Protein 1CSN (pdb70)

Foldseek 3Di:
DDDPNFKAFDDWDDDDDFWTKTWIAGRVPRAIKIKIKGFPDDPTFDVVVLVVLLVLLPPPPQRWHWDDWQDDDRIIMTITHDFAAFQCVLCVVQVLAFALLQLLLVLLLVLSQQVSQVLSQKHQLADDRRQWTFGDPPDPRRQHIHGHDSRDMDGQADNPVRHGDDKDFPADQDYDLQQFDLCSLRRIDDDSLRSLLSSLSNSLCRHPSHFPLPDDDDDDDNVSSVVSSVVVVVDDLCNSCPPHDPLSSVSNVQSNPADRSDDDPSVVNNVSSQVSQVVVVHHSDRPTSSVPD

Secondary structure (DSSP, 8-state):
-EETTTEEEEEEEEE-SS-EEEEEEETTTTEEEEEEEEE--TTS--HHHHHHHHHHTT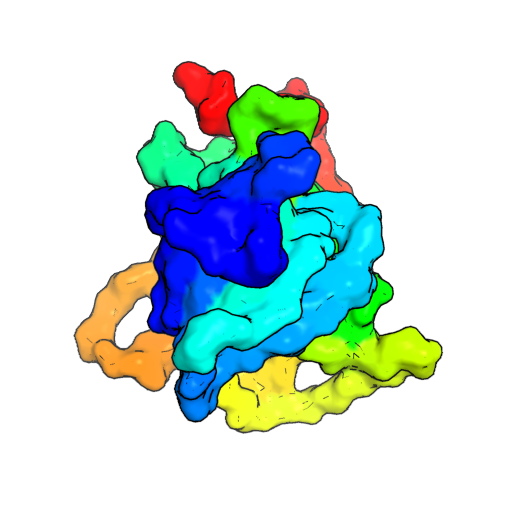T-TT-PPEEEEEEETTEEEEEEE----BHHHHHHHTTT---HHHHHHHHHHHHHHHHHHHTTTEE-----GGGEEE--SSSTTTT-EEE---TT-EESB-TTT-PBPPP---PPP-S-TTT--HHHHTTPPP-HHHHHHHHHHHHHHHHHSS-TTSS--S--HHHHHHHHHHHHHHS-HHHHTTTS-HHHHHHHHHHHH--TTPPP-HHHHHHHHHHHHHHTT--S-S--GGG--

Sequence (293 aa):
NVVGVHYKVGRRIGEGSFGVIFEGTNLLNNQQVAIKFEPRRSDAPQLRDEYRTYKLLAGCTGIPNVYYFGQEGLHNVLVIDLLGPSLEDLLDLCGRKFSVKTVAMAAKQMLARVQSIHEKSLVYRDIKPDNFLIGRPNSKNANMIYVVDFGMVKFYRDPVTKQHIPYREKKNLSGTARYMSINTHLGREQSRRDDLEALGHVFMYFLRGSLPWQGLKAATNKQKYERIGEKKQSTPLRELCAGFPEEFYKYMHYARNLAFDATPDYDYLQGLFSKVLERLNTTEDENFDWNLL

Nearest PDB structures (foldseek):
  1csn-assembly1_A  TM=1.003E+00  e=3.042E-58  Schizosaccharomyces pombe
  5x18-assembly2_B  TM=9.528E-01  e=9.371E-43  Saccharomyces cerevisiae S288C
  6u6a-assembly1_A  TM=9.798E-01  e=7.762E-42  Candida albicans SC5314
  6gro-assembly1_A  TM=9.726E-01  e=5.395E-38  Homo sapiens
  2c47-assembly1_A  TM=9.573E-01  e=4.227E-37  Homo sapiens

Solvent-accessible surface area: 14503 Å² total; per-residue (Å²): 127,74,7,4,141,42,9,99,16,34,185,142,88,30,135,49,114,62,4,29,39,39,45,3,34,14,93,139,87,124,59,75,0,5,0,29,24,7,33,110,134,129,85,16,64,135,3,116,63,7,52,130,10,1,108,66,0,66,77,26,81,5,12,4,78,30,78,65,32,11,94,56,59,138,72,20,0,0,0,16,23,20,25,14,55,9,0,32,70,7,1,91,143,29,57,86,124,5,54,34,41,0,0,0,1,1,0,26,33,0,1,33,13,1,45,25,1,2,101,79,4,4,0,2,59,8,8,49,0,66,7,0,30,14,4,81,107,153,54,213,60,22,33,48,0,24,1,21,41,2,36,63,28,58,83,1,34,66,76,135,90,136,132,39,36,77,103,135,87,195,76,142,63,53,12,48,8,79,5,13,1,27,17,7,22,77,9,72,4,21,0,15,27,2,3,0,4,8,0,2,0,0,2,2,5,0,11,84,23,49,6,41,0,50,80,63,151,116,41,86,111,183,89,113,48,106,80,8,4,96,81,1,106,80,10,54,10,142,99,0,6,66,85,66,29,112,4,2,58,67,2,1,81,48,1,46,103,22,60,23,83,27,95,5,74,19,116,80,0,36,23,0,0,40,82,1,8,123,136,78,141,37,90,87,43,95,72,1,31,40,82,89,241

Structure (mmCIF, N/CA/C/O backbone):
data_1CSN
#
_entry.id   1CSN
#
_cell.length_a   78.960
_cell.length_b   78.960
_cell.length_c   120.380
_cell.angle_alpha   90.00
_cell.angle_beta   90.00
_cell.angle_gamma   120.00
#
_symmetry.space_group_name_H-M   'P 32 2 1'
#
loop_
_entity.id
_entity.type
_entity.pdbx_description
1 polymer 'CASEIN KINASE-1'
2 non-polymer 'MAGNESIUM ION'
3 non-polymer 'SULFATE ION'
4 non-polymer "ADENOSINE-5'-TRIPHOSPHATE"
5 water water
#
loop_
_atom_site.group_PDB
_atom_site.id
_atom_site.type_symbol
_atom_site.label_atom_id
_atom_site.label_alt_id
_atom_site.label_comp_id
_atom_site.label_asym_id
_atom_site.label_entity_id
_atom_site.label_seq_id
_atom_site.pdbx_PDB_ins_code
_atom_site.Cartn_x
_atom_site.Cartn_y
_atom_site.Cartn_z
_atom_site.occupancy
_atom_site.B_iso_or_equiv
_atom_site.auth_seq_id
_atom_site.auth_comp_id
_atom_site.auth_asym_id
_atom_site.auth_atom_id
_atom_site.pdbx_PDB_model_num
ATOM 1 N N . ASN A 1 6 ? -43.751 50.999 53.822 1.00 60.98 6 ASN A N 1
ATOM 2 C CA . ASN A 1 6 ? -43.346 50.690 55.223 1.00 56.50 6 ASN A CA 1
ATOM 3 C C . ASN A 1 6 ? -42.686 51.964 55.748 1.00 52.17 6 ASN A C 1
ATOM 4 O O . ASN A 1 6 ? -41.899 52.566 55.028 1.00 51.45 6 ASN A O 1
ATOM 9 N N . VAL A 1 7 ? -43.021 52.404 56.960 1.00 44.64 7 VAL A N 1
ATOM 10 C CA . VAL A 1 7 ? -42.429 53.636 57.491 1.00 39.89 7 VAL A CA 1
ATOM 11 C C . VAL A 1 7 ? -41.622 53.471 58.773 1.00 40.69 7 VAL A C 1
ATOM 12 O O . VAL A 1 7 ? -42.118 52.961 59.778 1.00 45.85 7 VAL A O 1
ATOM 16 N N . VAL A 1 8 ? -40.383 53.955 58.742 1.00 39.86 8 VAL A N 1
ATOM 17 C CA . VAL A 1 8 ? -39.489 53.877 59.892 1.00 34.50 8 VAL A CA 1
ATOM 18 C C . VAL A 1 8 ? -38.946 55.267 60.238 1.00 33.62 8 VAL A C 1
ATOM 19 O O . VAL A 1 8 ? -39.046 56.207 59.437 1.00 30.35 8 VAL A O 1
ATOM 23 N N . GLY A 1 9 ? -38.403 55.398 61.446 1.00 34.80 9 GLY A N 1
ATOM 24 C CA . GLY A 1 9 ? -37.847 56.668 61.890 1.00 39.46 9 GLY A CA 1
ATOM 25 C C . GLY A 1 9 ? -38.845 57.806 61.793 1.00 42.28 9 GLY A C 1
ATOM 26 O O . GLY A 1 9 ? -38.481 58.952 61.493 1.00 43.42 9 GLY A O 1
ATOM 27 N N . VAL A 1 10 ? -40.109 57.472 62.046 1.00 42.36 10 VAL A N 1
ATOM 28 C CA . VAL A 1 10 ? -41.231 58.406 61.997 1.00 39.47 10 VAL A CA 1
ATOM 29 C C . VAL A 1 10 ? -41.561 58.918 60.596 1.00 38.79 10 VAL A C 1
ATOM 30 O O . VAL A 1 10 ? -42.702 58.817 60.166 1.00 42.33 10 VAL A O 1
ATOM 34 N N . HIS A 1 11 ? -40.571 59.384 59.842 1.00 35.51 11 HIS A N 1
ATOM 35 C CA . HIS A 1 11 ? -40.886 59.914 58.528 1.00 33.92 11 HIS A CA 1
ATOM 36 C C . HIS A 1 11 ? -40.090 59.428 57.329 1.00 35.65 11 HIS A C 1
ATOM 37 O O . HIS A 1 11 ? -39.904 60.198 56.374 1.00 33.39 11 HIS A O 1
ATOM 44 N N . TYR A 1 12 ? -39.622 58.176 57.368 1.00 36.73 12 TYR A N 1
ATOM 45 C CA . TYR A 1 12 ? -38.867 57.598 56.243 1.00 34.11 12 TYR A CA 1
ATOM 46 C C . TYR A 1 12 ? -39.596 56.384 55.679 1.00 33.85 12 TYR A C 1
ATOM 47 O O . TYR A 1 12 ? -39.877 55.422 56.401 1.00 32.05 12 TYR A O 1
ATOM 56 N N . LYS A 1 13 ? -39.935 56.445 54.397 1.00 33.40 13 LYS A N 1
ATOM 57 C CA . LYS A 1 13 ? -40.634 55.346 53.769 1.00 33.95 13 LYS A CA 1
ATOM 58 C C . LYS A 1 13 ? -39.665 54.392 53.094 1.00 33.89 13 LYS A C 1
ATOM 59 O O . LYS A 1 13 ? -38.944 54.781 52.173 1.00 32.04 13 LYS A O 1
ATOM 65 N N . VAL A 1 14 ? -39.668 53.149 53.578 1.00 34.17 14 VAL A N 1
ATOM 66 C CA . VAL A 1 14 ? -38.832 52.053 53.087 1.00 31.36 14 VAL A CA 1
ATOM 67 C C . VAL A 1 14 ? -39.274 51.548 51.700 1.00 32.55 14 VAL A C 1
ATOM 68 O O . VAL A 1 14 ? -40.452 51.228 51.501 1.00 35.11 14 VAL A O 1
ATOM 72 N N . GLY A 1 15 ? -38.335 51.496 50.756 1.00 28.95 15 GLY A N 1
ATOM 73 C CA . GLY A 1 15 ? -38.628 51.010 49.419 1.00 24.99 15 GLY A CA 1
ATOM 74 C C . GLY A 1 15 ? -38.099 49.586 49.231 1.00 27.77 15 GLY A C 1
ATOM 75 O O . GLY A 1 15 ? -38.294 48.722 50.089 1.00 28.29 15 GLY A O 1
ATOM 76 N N . ARG A 1 16 ? -37.393 49.346 48.127 1.00 28.03 16 ARG A N 1
ATOM 77 C CA . ARG A 1 16 ? -36.835 48.027 47.838 1.00 26.33 16 ARG A CA 1
ATOM 78 C C . ARG A 1 16 ? -35.375 47.904 48.260 1.00 27.20 16 ARG A C 1
ATOM 79 O O . ARG A 1 16 ? -34.694 48.904 48.490 1.00 28.32 16 ARG A O 1
ATOM 87 N N . ARG A 1 17 ? -34.904 46.666 48.353 1.00 28.44 17 ARG A N 1
ATOM 88 C CA . ARG A 1 17 ? -33.518 46.372 48.704 1.00 29.27 17 ARG A CA 1
ATOM 89 C C . ARG A 1 17 ? -32.590 46.803 47.576 1.00 30.18 17 ARG A C 1
ATOM 90 O O . ARG A 1 17 ? -32.889 46.570 46.397 1.00 30.52 17 ARG A O 1
ATOM 98 N N . ILE A 1 18 ? -31.436 47.352 47.943 1.00 30.24 18 ILE A N 1
ATOM 99 C CA . ILE A 1 18 ? -30.434 47.787 46.972 1.00 28.79 18 ILE A CA 1
ATOM 100 C C . ILE A 1 18 ? -29.075 47.180 47.311 1.00 29.37 18 ILE A C 1
ATOM 101 O O . ILE A 1 18 ? -28.170 47.164 46.483 1.00 31.39 18 ILE A O 1
ATOM 106 N N . GLY A 1 19 ? -28.943 46.661 48.523 1.00 29.07 19 GLY A N 1
ATOM 107 C CA . GLY A 1 19 ? -27.688 46.067 48.923 1.00 30.90 19 GLY A CA 1
ATOM 108 C C . GLY A 1 19 ? -27.861 45.126 50.095 1.00 38.85 19 GLY A C 1
ATOM 109 O O . GLY A 1 19 ? -28.860 45.178 50.828 1.00 36.05 19 GLY A O 1
ATOM 110 N N . GLU A 1 20 ? -26.861 44.282 50.292 1.00 43.84 20 GLU A N 1
ATOM 111 C CA . GLU A 1 20 ? -26.867 43.307 51.362 1.00 51.95 20 GLU A CA 1
ATOM 112 C C . GLU A 1 20 ? -25.420 43.162 51.832 1.00 54.82 20 GLU A C 1
ATOM 113 O O . GLU A 1 20 ? -24.479 43.338 51.048 1.00 54.84 20 GLU A O 1
ATOM 119 N N . GLY A 1 21 ? -25.242 42.918 53.124 1.00 56.10 21 GLY A N 1
ATOM 120 C CA . GLY A 1 21 ? -23.907 42.758 53.665 1.00 54.63 21 GLY A CA 1
ATOM 121 C C . GLY A 1 21 ? -23.855 41.489 54.481 1.00 54.70 21 GLY A C 1
ATOM 122 O O . GLY A 1 21 ? -24.651 40.575 54.258 1.00 52.07 21 GLY A O 1
ATOM 123 N N . SER A 1 22 ? -22.943 41.438 55.445 1.00 58.70 22 SER A N 1
ATOM 124 C CA . SER A 1 22 ? -22.805 40.267 56.301 1.00 63.06 22 SER A CA 1
ATOM 125 C C . SER A 1 22 ? -24.030 40.080 57.194 1.00 63.59 22 SER A C 1
ATOM 126 O O . SER A 1 22 ? -24.561 38.974 57.297 1.00 63.47 22 SER A O 1
ATOM 129 N N . PHE A 1 23 ? -24.476 41.163 57.829 1.00 64.84 23 PHE A N 1
ATOM 130 C CA . PHE A 1 23 ? -25.646 41.110 58.712 1.00 67.16 23 PHE A CA 1
ATOM 131 C C . PHE A 1 23 ? -26.756 42.095 58.332 1.00 64.20 23 PHE A C 1
ATOM 132 O O . PHE A 1 23 ? -27.917 41.903 58.707 1.00 66.02 23 PHE A O 1
ATOM 140 N N . GLY A 1 24 ? -26.399 43.148 57.600 1.00 56.32 24 GLY A N 1
ATOM 141 C CA . GLY A 1 24 ? -27.382 44.150 57.240 1.00 48.45 24 GLY A CA 1
ATOM 142 C C . GLY A 1 24 ? -27.902 44.163 55.823 1.00 43.32 24 GLY A C 1
ATOM 143 O O . GLY A 1 24 ? -27.259 43.668 54.894 1.00 41.18 24 GLY A O 1
ATOM 144 N N . VAL A 1 25 ? -29.082 44.759 55.671 1.00 39.21 25 VAL A N 1
ATOM 145 C CA . VAL A 1 25 ? -29.746 44.907 54.381 1.00 36.25 25 VAL A CA 1
ATOM 146 C C . VAL A 1 25 ? -29.946 46.411 54.200 1.00 33.81 25 VAL A C 1
ATOM 147 O O . VAL A 1 25 ? -30.302 47.124 55.146 1.00 30.54 25 VAL A O 1
ATOM 151 N N . ILE A 1 26 ? -29.666 46.899 53.000 1.00 31.61 26 ILE A N 1
ATOM 152 C CA . ILE A 1 26 ? -29.807 48.312 52.710 1.00 31.67 26 ILE A CA 1
ATOM 153 C C . ILE A 1 26 ? -30.950 48.492 51.715 1.00 32.70 26 ILE A C 1
ATOM 154 O O . ILE A 1 26 ? -31.027 47.783 50.703 1.00 29.67 26 ILE A O 1
ATOM 159 N N . PHE A 1 27 ? -31.860 49.406 52.047 1.00 29.53 27 PHE A N 1
ATOM 160 C CA . PHE A 1 27 ? -33.014 49.721 51.214 1.00 28.51 27 PHE A CA 1
ATOM 161 C C . PHE A 1 27 ? -32.949 51.159 50.729 1.00 26.98 27 PHE A C 1
ATOM 162 O O . PHE A 1 27 ? -32.341 52.009 51.373 1.00 25.66 27 PHE A O 1
ATOM 170 N N . GLU A 1 28 ? -33.543 51.428 49.575 1.00 24.78 28 GLU A N 1
ATOM 171 C CA . GLU A 1 28 ? -33.619 52.793 49.102 1.00 27.11 28 GLU A CA 1
ATOM 172 C C . GLU A 1 28 ? -34.959 53.268 49.687 1.00 28.38 28 GLU A C 1
ATOM 173 O O . GLU A 1 28 ? -35.874 52.464 49.897 1.00 25.57 28 GLU A O 1
ATOM 179 N N . GLY A 1 29 ? -35.063 54.548 50.008 1.00 31.71 29 GLY A N 1
ATOM 180 C CA . GLY A 1 29 ? -36.302 55.063 50.563 1.00 31.08 29 GLY A CA 1
ATOM 181 C C . GLY A 1 29 ? -36.398 56.555 50.344 1.00 32.26 29 GLY A C 1
ATOM 182 O O . GLY A 1 29 ? -35.627 57.119 49.564 1.00 29.93 29 GLY A O 1
ATOM 183 N N . THR A 1 30 ? -37.364 57.195 50.989 1.00 35.04 30 THR A N 1
ATOM 184 C CA . THR A 1 30 ? -37.521 58.636 50.858 1.00 38.07 30 THR A CA 1
ATOM 185 C C . THR A 1 30 ? -37.926 59.246 52.182 1.00 38.35 30 THR A C 1
ATOM 186 O O . THR A 1 30 ? -38.582 58.599 53.007 1.00 34.61 30 THR A O 1
ATOM 190 N N . ASN A 1 31 ? -37.473 60.475 52.399 1.00 40.07 31 ASN A N 1
ATOM 191 C CA . ASN A 1 31 ? -37.807 61.226 53.591 1.00 39.13 31 ASN A CA 1
ATOM 192 C C . ASN A 1 31 ? -39.141 61.862 53.235 1.00 37.48 31 ASN A C 1
ATOM 193 O O . ASN A 1 31 ? -39.210 62.675 52.312 1.00 32.04 31 ASN A O 1
ATOM 198 N N . LEU A 1 32 ? -40.193 61.470 53.945 1.00 37.23 32 LEU A N 1
ATOM 199 C CA . LEU A 1 32 ? -41.540 61.967 53.674 1.00 40.78 32 LEU A CA 1
ATOM 200 C C . LEU A 1 32 ? -41.768 63.470 53.851 1.00 44.42 32 LEU A C 1
ATOM 201 O O . LEU A 1 32 ? -42.676 64.034 53.238 1.00 48.35 32 LEU A O 1
ATOM 206 N N . LEU A 1 33 ? -40.933 64.127 54.648 1.00 43.79 33 LEU A N 1
ATOM 207 C CA . LEU A 1 33 ? -41.077 65.562 54.857 1.00 40.94 33 LEU A CA 1
ATOM 208 C C . LEU A 1 33 ? -40.615 66.384 53.651 1.00 43.74 33 LEU A C 1
ATOM 209 O O . LEU A 1 33 ? -41.230 67.399 53.319 1.00 46.85 33 LEU A O 1
ATOM 214 N N . ASN A 1 34 ? -39.560 65.930 52.977 1.00 42.38 34 ASN A N 1
ATOM 215 C CA . ASN A 1 34 ? -39.013 66.664 51.836 1.00 38.34 34 ASN A CA 1
ATOM 216 C C . ASN A 1 34 ? -38.903 65.896 50.525 1.00 39.29 34 ASN A C 1
ATOM 217 O O . ASN A 1 34 ? -38.376 66.418 49.545 1.00 40.10 34 ASN A O 1
ATOM 222 N N . ASN A 1 35 ? -39.363 64.652 50.510 1.00 42.10 35 ASN A N 1
ATOM 223 C CA . ASN A 1 35 ? -39.308 63.838 49.303 1.00 44.27 35 ASN A CA 1
ATOM 224 C C . ASN A 1 35 ? -37.860 63.576 48.856 1.00 42.78 35 ASN A C 1
ATOM 225 O O . ASN A 1 35 ? -37.595 63.334 47.681 1.00 43.43 35 ASN A O 1
ATOM 230 N N . GLN A 1 36 ? -36.921 63.624 49.793 1.00 40.79 36 GLN A N 1
ATOM 231 C CA . GLN A 1 36 ? -35.518 63.376 49.467 1.00 42.22 36 GLN A CA 1
ATOM 232 C C . GLN A 1 36 ? -35.250 61.863 49.479 1.00 41.56 36 GLN A C 1
ATOM 233 O O . GLN A 1 36 ? -35.809 61.134 50.302 1.00 39.03 36 GLN A O 1
ATOM 239 N N . GLN A 1 37 ? -34.420 61.388 48.557 1.00 38.77 37 GLN A N 1
ATOM 240 C CA . GLN A 1 37 ? -34.093 59.968 48.492 1.00 35.24 37 GLN A CA 1
ATOM 241 C C . GLN A 1 37 ? -32.989 59.637 49.473 1.00 29.86 37 GLN A C 1
ATOM 242 O O . GLN A 1 37 ? -32.012 60.371 49.591 1.00 33.01 37 GLN A O 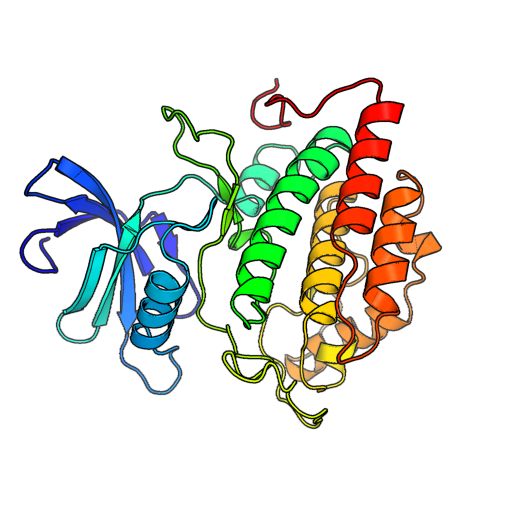1
ATOM 248 N N . VAL A 1 38 ? -33.140 58.524 50.174 1.00 29.83 38 VAL A N 1
ATOM 249 C CA . VAL A 1 38 ? -32.147 58.093 51.150 1.00 27.81 38 VAL A CA 1
ATOM 250 C C . VAL A 1 38 ? -31.921 56.582 51.078 1.00 24.22 38 VAL A C 1
ATOM 251 O O . VAL A 1 38 ? -32.554 55.884 50.292 1.00 25.74 38 VAL A O 1
ATOM 255 N N . ALA A 1 39 ? -30.966 56.103 51.863 1.00 25.80 39 ALA A N 1
ATOM 256 C CA . ALA A 1 39 ? -30.660 54.691 51.946 1.00 23.60 39 ALA A CA 1
ATOM 257 C C . ALA A 1 39 ? -30.817 54.377 53.425 1.00 24.20 39 ALA A C 1
ATOM 258 O O . ALA A 1 39 ? -30.386 55.151 54.281 1.00 21.55 39 ALA A O 1
ATOM 260 N N . ILE A 1 40 ? -31.488 53.270 53.714 1.00 25.83 40 ILE A N 1
ATOM 261 C CA . ILE A 1 40 ? -31.729 52.851 55.082 1.00 28.19 40 ILE A CA 1
ATOM 262 C C . ILE A 1 40 ? -31.045 51.505 55.309 1.00 28.10 40 ILE A C 1
ATOM 263 O O . ILE A 1 40 ? -31.308 50.520 54.605 1.00 28.44 40 ILE A O 1
ATOM 268 N N . LYS A 1 41 ? -30.139 51.491 56.276 1.00 29.64 41 LYS A N 1
ATOM 269 C CA . LYS A 1 41 ? -29.387 50.305 56.626 1.00 29.67 41 LYS A CA 1
ATOM 270 C C . LYS A 1 41 ? -30.002 49.664 57.863 1.00 27.47 41 LYS A C 1
ATOM 271 O O . LYS A 1 41 ? -30.084 50.289 58.923 1.00 26.40 41 LYS A O 1
ATOM 277 N N . PHE A 1 42 ? -30.480 48.436 57.694 1.00 30.06 42 PHE A N 1
ATOM 278 C CA . PHE A 1 42 ? -31.081 47.670 58.771 1.00 31.16 42 PHE A CA 1
ATOM 279 C C . PHE A 1 42 ? -30.040 46.703 59.298 1.00 36.15 42 PHE A C 1
ATOM 280 O O . PHE A 1 42 ? -29.424 45.956 58.532 1.00 34.05 42 PHE A O 1
ATOM 288 N N . GLU A 1 43 ? -29.860 46.713 60.612 1.00 37.85 43 GLU A N 1
ATOM 289 C CA . GLU A 1 43 ? -28.900 45.847 61.267 1.00 39.36 43 GLU A CA 1
ATOM 290 C C . GLU A 1 43 ? -29.560 45.117 62.416 1.00 38.88 43 GLU A C 1
ATOM 291 O O . GLU A 1 43 ? -30.118 45.744 63.314 1.00 38.38 43 GLU A O 1
ATOM 297 N N . PRO A 1 44 ? -29.551 43.779 62.379 1.00 39.40 44 PRO A N 1
ATOM 298 C CA . PRO A 1 44 ? -30.145 42.946 63.430 1.00 41.32 44 PRO A CA 1
ATOM 299 C C . PRO A 1 44 ? -29.374 43.122 64.733 1.00 43.30 44 PRO A C 1
ATOM 300 O O . PRO A 1 44 ? -28.146 43.100 64.730 1.00 45.19 44 PRO A O 1
ATOM 304 N N . ARG A 1 45 ? -30.076 43.313 65.840 1.00 47.87 45 ARG A N 1
ATOM 305 C CA . ARG A 1 45 ? -29.397 43.483 67.121 1.00 54.59 45 ARG A CA 1
ATOM 306 C C . ARG A 1 45 ? -28.991 42.116 67.675 1.00 57.77 45 ARG A C 1
ATOM 307 O O . ARG A 1 45 ? -29.739 41.499 68.429 1.00 62.19 45 ARG A O 1
ATOM 315 N N . ARG A 1 46 ? -27.814 41.634 67.289 1.00 59.37 46 ARG A N 1
ATOM 316 C CA . ARG A 1 46 ? -27.342 40.336 67.755 1.00 59.27 46 ARG A CA 1
ATOM 317 C C . ARG A 1 46 ? -25.890 40.405 68.190 1.00 62.40 46 ARG A C 1
ATOM 318 O O . ARG A 1 46 ? -25.136 41.249 67.716 1.00 62.80 46 ARG A O 1
ATOM 326 N N . SER A 1 47 ? -25.503 39.481 69.065 1.00 66.66 47 SER A N 1
ATOM 327 C CA . SER A 1 47 ? -24.149 39.403 69.615 1.00 69.28 47 SER A CA 1
ATOM 328 C C . SER A 1 47 ? -23.013 39.537 68.603 1.00 69.79 47 SER A C 1
ATOM 329 O O . SER A 1 47 ? -22.083 40.318 68.802 1.00 70.54 47 SER A O 1
ATOM 332 N N . ASP A 1 48 ? -23.096 38.781 67.517 1.00 69.24 48 ASP A N 1
ATOM 333 C CA . ASP A 1 48 ? -22.055 38.811 66.497 1.00 72.47 48 ASP A CA 1
ATOM 334 C C . ASP A 1 48 ? -22.221 39.874 65.405 1.00 72.60 48 ASP A C 1
ATOM 335 O O . ASP A 1 48 ? -21.571 39.799 64.361 1.00 73.29 48 ASP A O 1
ATOM 340 N N . ALA A 1 49 ? -23.074 40.862 65.639 1.00 71.27 49 ALA A N 1
ATOM 341 C CA . ALA A 1 49 ? -23.279 41.910 64.647 1.00 72.01 49 ALA A CA 1
ATOM 342 C C . ALA A 1 49 ? -22.576 43.208 65.049 1.00 72.75 49 ALA A C 1
ATOM 343 O O . ALA A 1 49 ? -22.377 43.484 66.237 1.00 72.89 49 ALA A O 1
ATOM 345 N N . PRO A 1 50 ? -22.151 44.005 64.056 1.00 71.88 50 PRO A N 1
ATOM 346 C CA . PRO A 1 50 ? -21.468 45.273 64.327 1.00 69.34 50 PRO A CA 1
ATOM 347 C C . PRO A 1 50 ? -22.448 46.326 64.841 1.00 66.63 50 PRO A C 1
ATOM 348 O O . PRO A 1 50 ? -23.522 46.523 64.264 1.00 67.40 50 PRO A O 1
ATOM 352 N N . GLN A 1 51 ? -22.088 46.984 65.939 1.00 63.34 51 GLN A N 1
ATOM 353 C CA . GLN A 1 51 ? -22.943 48.010 66.526 1.00 62.59 51 GLN A CA 1
ATOM 354 C C . GLN A 1 51 ? -23.119 49.205 65.589 1.00 59.68 51 GLN A C 1
ATOM 355 O O . GLN A 1 51 ? -22.189 49.981 65.359 1.00 59.61 51 GLN A O 1
ATOM 361 N N . LEU A 1 52 ? -24.333 49.355 65.069 1.00 53.95 52 LEU A N 1
ATOM 362 C CA . LEU A 1 52 ? -24.653 50.436 64.144 1.00 46.76 52 LEU A CA 1
ATOM 363 C C . LEU A 1 52 ? -24.539 51.830 64.775 1.00 43.16 52 LEU A C 1
ATOM 364 O O . LEU A 1 52 ? -24.335 52.812 64.063 1.00 41.52 52 LEU A O 1
ATOM 369 N N . ARG A 1 53 ? -24.650 51.923 66.100 1.00 41.26 53 ARG A N 1
ATOM 370 C CA . ARG A 1 53 ? -24.539 53.225 66.757 1.00 43.95 53 ARG A CA 1
ATOM 371 C C . ARG A 1 53 ? -23.134 53.789 66.582 1.00 43.19 53 ARG A C 1
ATOM 372 O O . ARG A 1 53 ? -22.949 55.007 66.465 1.00 42.85 53 ARG A O 1
ATOM 380 N N . ASP A 1 54 ? -22.151 52.896 66.535 1.00 40.64 54 ASP A N 1
ATOM 381 C CA . ASP A 1 54 ? -20.767 53.301 66.349 1.00 40.01 54 ASP A CA 1
ATOM 382 C C . ASP A 1 54 ? -20.588 53.878 64.950 1.00 37.50 54 ASP A C 1
ATOM 383 O O . ASP A 1 54 ? -19.930 54.908 64.775 1.00 40.90 54 ASP A O 1
ATOM 388 N N . GLU A 1 55 ? -21.192 53.233 63.958 1.00 29.91 55 GLU A N 1
ATOM 389 C CA . GLU A 1 55 ? -21.100 53.725 62.594 1.00 28.05 55 GLU A CA 1
ATOM 390 C C . GLU A 1 55 ? -21.761 55.103 62.518 1.00 32.83 55 GLU A C 1
ATOM 391 O O . GLU A 1 55 ? -21.326 55.976 61.767 1.00 35.68 55 GLU A O 1
ATOM 397 N N . TYR A 1 56 ? -22.817 55.285 63.306 1.00 35.55 56 TYR A N 1
ATOM 398 C CA . TYR A 1 56 ? -23.536 56.548 63.366 1.00 33.57 56 TYR A CA 1
ATOM 399 C C . TYR A 1 56 ? -22.599 57.615 63.934 1.00 35.66 56 TYR A C 1
ATOM 400 O O . TYR A 1 56 ? -22.427 58.687 63.339 1.00 35.38 56 TYR A O 1
ATOM 409 N N . ARG A 1 57 ? -21.989 57.311 65.078 1.00 34.90 57 ARG A N 1
ATOM 410 C CA . ARG A 1 57 ? -21.052 58.229 65.719 1.00 41.64 57 ARG A CA 1
ATOM 411 C C . ARG A 1 57 ? -19.99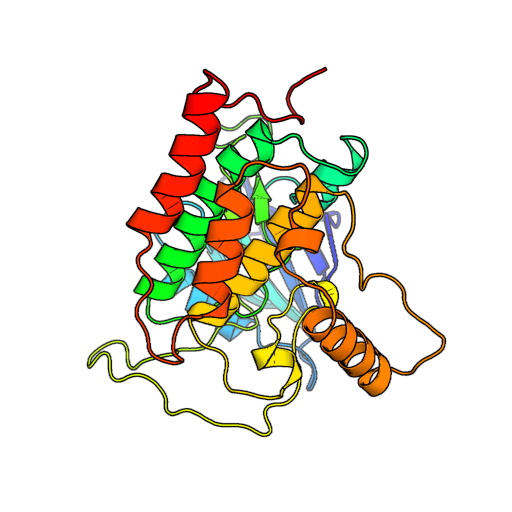3 58.664 64.714 1.00 39.95 57 ARG A C 1
ATOM 412 O O . ARG A 1 57 ? -19.771 59.859 64.523 1.00 44.89 57 ARG A O 1
ATOM 420 N N . THR A 1 58 ? -19.389 57.691 64.036 1.00 36.04 58 THR A N 1
ATOM 421 C CA . THR A 1 58 ? -18.359 57.950 63.034 1.00 33.52 58 THR A CA 1
ATOM 422 C C . THR A 1 58 ? -18.837 58.867 61.900 1.00 33.95 58 THR A C 1
ATOM 423 O O . THR A 1 58 ? -18.099 59.744 61.444 1.00 33.37 58 THR A O 1
ATOM 427 N N . TYR A 1 59 ? -20.065 58.660 61.438 1.00 33.47 59 TYR A N 1
ATOM 428 C CA . TYR A 1 59 ? -20.617 59.490 60.371 1.00 33.43 59 TYR A CA 1
ATOM 429 C C . TYR A 1 59 ? -20.719 60.934 60.840 1.00 34.31 59 TYR A C 1
ATOM 430 O O . TYR A 1 59 ? -20.479 61.872 60.074 1.00 34.12 59 TYR A O 1
ATOM 439 N N . LYS A 1 60 ? -21.091 61.110 62.101 1.00 32.46 60 LYS A N 1
ATOM 440 C CA . LYS A 1 60 ? -21.233 62.446 62.642 1.00 35.56 60 LYS A CA 1
ATOM 441 C C . LYS A 1 60 ? -19.871 63.120 62.721 1.00 36.96 60 LYS A C 1
ATOM 442 O O . LYS A 1 60 ? -19.690 64.246 62.252 1.00 38.20 60 LYS A O 1
ATOM 448 N N . LEU A 1 61 ? -18.896 62.359 63.200 1.00 36.83 61 LEU A N 1
ATOM 449 C CA . LEU A 1 61 ? -17.521 62.814 63.341 1.00 35.35 61 LEU A CA 1
ATOM 450 C C . LEU A 1 61 ? -16.912 63.213 61.993 1.00 36.38 61 LEU A C 1
ATOM 451 O O . LEU A 1 61 ? -16.055 64.095 61.929 1.00 38.84 61 LEU A O 1
ATOM 456 N N . LEU A 1 62 ? -17.388 62.603 60.914 1.00 34.26 62 LEU A N 1
ATOM 457 C CA . LEU A 1 62 ? -16.873 62.907 59.583 1.00 32.00 62 LEU A CA 1
ATOM 458 C C . LEU A 1 62 ? -17.796 63.818 58.777 1.00 33.88 62 LEU A C 1
ATOM 459 O O . LEU A 1 62 ? -17.553 64.063 57.590 1.00 34.00 62 LEU A O 1
ATOM 464 N N . ALA A 1 63 ? -18.861 64.303 59.410 1.00 34.77 63 ALA A N 1
ATOM 465 C CA . ALA A 1 63 ? -19.822 65.179 58.744 1.00 35.48 63 ALA A CA 1
ATOM 466 C C . ALA A 1 63 ? -19.128 66.368 58.095 1.00 37.32 63 ALA A C 1
ATOM 467 O O . ALA A 1 63 ? -18.314 67.037 58.724 1.00 45.05 63 ALA A O 1
ATOM 469 N N . GLY A 1 64 ? -19.425 66.621 56.829 1.00 40.17 64 GLY A N 1
ATOM 470 C CA . GLY A 1 64 ? -18.804 67.748 56.156 1.00 44.70 64 GLY A CA 1
ATOM 471 C C . GLY A 1 64 ? -17.608 67.421 55.274 1.00 46.69 64 GLY A C 1
ATOM 472 O O . GLY A 1 64 ? -17.267 68.207 54.383 1.00 47.65 64 GLY A O 1
ATOM 473 N N . CYS A 1 65 ? -16.948 66.291 55.523 1.00 44.03 65 CYS A N 1
ATOM 474 C CA . CYS A 1 65 ? -15.807 65.896 54.703 1.00 39.08 65 CYS A CA 1
ATOM 475 C C . CYS A 1 65 ? -16.305 65.530 53.302 1.00 35.25 65 CYS A C 1
ATOM 476 O O . CYS A 1 65 ? -17.396 64.985 53.145 1.00 34.61 65 CYS A O 1
ATOM 479 N N . THR A 1 66 ? -15.528 65.876 52.283 1.00 34.35 66 THR A N 1
ATOM 480 C CA . THR A 1 66 ? -15.889 65.580 50.901 1.00 37.00 66 THR A CA 1
ATOM 481 C C . THR A 1 66 ? -15.944 64.071 50.683 1.00 37.61 66 THR A C 1
ATOM 482 O O . THR A 1 66 ? -15.120 63.336 51.228 1.00 40.85 66 THR A O 1
ATOM 486 N N . GLY A 1 67 ? -16.925 63.612 49.913 1.00 32.41 67 GLY A N 1
ATOM 487 C CA . GLY A 1 67 ? -17.036 62.193 49.646 1.00 30.96 67 GLY A CA 1
ATOM 488 C C . GLY A 1 67 ? -17.605 61.348 50.771 1.00 30.22 67 GLY A C 1
ATOM 489 O O . GLY A 1 67 ? -17.621 60.126 50.662 1.00 34.37 67 GLY A O 1
ATOM 490 N N . ILE A 1 68 ? -18.026 61.970 51.867 1.00 30.90 68 ILE A N 1
ATOM 491 C CA . ILE A 1 68 ? -18.629 61.228 52.979 1.00 32.55 68 ILE A CA 1
ATOM 492 C C . ILE A 1 68 ? -20.132 61.540 52.969 1.00 36.44 68 ILE A C 1
ATOM 493 O O . ILE A 1 68 ? -20.523 62.712 52.979 1.00 39.21 68 ILE A O 1
ATOM 498 N N . PRO A 1 69 ? -20.996 60.508 52.879 1.00 38.02 69 PRO A N 1
ATOM 499 C CA . PRO A 1 69 ? -22.441 60.786 52.872 1.00 36.10 69 PRO A CA 1
ATOM 500 C C . PRO A 1 69 ? -22.968 61.355 54.198 1.00 35.43 69 PRO A C 1
ATOM 501 O O . PRO A 1 69 ? -22.382 61.142 55.265 1.00 34.59 69 PRO A O 1
ATOM 505 N N . ASN A 1 70 ? -24.055 62.114 54.114 1.00 32.44 70 ASN A N 1
ATOM 506 C CA . ASN A 1 70 ? -24.662 62.687 55.304 1.00 31.73 70 ASN A CA 1
ATOM 507 C C . ASN A 1 70 ? -25.504 61.639 55.983 1.00 30.13 70 ASN A C 1
ATOM 508 O O . ASN A 1 70 ? -26.106 60.797 55.318 1.00 26.75 70 ASN A O 1
ATOM 513 N N . VAL A 1 71 ? -25.515 61.687 57.309 1.00 29.57 71 VAL A N 1
ATOM 514 C CA . VAL A 1 71 ? -26.307 60.777 58.108 1.00 32.07 71 VAL A CA 1
ATOM 515 C C . VAL A 1 71 ? -27.533 61.584 58.577 1.00 34.28 71 VAL A C 1
ATOM 516 O O . VAL A 1 71 ? -27.438 62.785 58.847 1.00 32.00 71 VAL A O 1
ATOM 520 N N . TYR A 1 72 ? -28.694 60.941 58.602 1.00 33.25 72 TYR A N 1
ATOM 521 C CA . TYR A 1 72 ? -29.925 61.614 58.977 1.00 31.09 72 TYR A CA 1
ATOM 522 C C . TYR A 1 72 ? -30.601 61.067 60.200 1.00 32.60 72 TYR A C 1
ATOM 523 O O . TYR A 1 72 ? -31.141 61.822 60.997 1.00 36.53 72 TYR A O 1
ATOM 532 N N . TYR A 1 73 ? -30.580 59.754 60.355 1.00 35.41 73 TYR A N 1
ATOM 533 C CA . TYR A 1 73 ? -31.257 59.154 61.485 1.00 33.78 73 TYR A CA 1
ATOM 534 C C . TYR A 1 73 ? -30.670 57.819 61.910 1.00 33.43 73 TYR A C 1
ATOM 535 O O . TYR A 1 73 ? -30.141 57.067 61.088 1.00 30.82 73 TYR A O 1
ATOM 544 N N . PHE A 1 74 ? -30.720 57.574 63.212 1.00 29.83 74 PHE A N 1
ATOM 545 C CA . PHE A 1 74 ? -30.283 56.322 63.795 1.00 35.30 74 PHE A CA 1
ATOM 546 C C . PHE A 1 74 ? -31.306 55.985 64.873 1.00 37.32 74 PHE A C 1
ATOM 547 O O . PHE A 1 74 ? -31.725 56.865 65.633 1.00 39.61 74 PHE A O 1
ATOM 555 N N . GLY A 1 75 ? -31.727 54.727 64.926 1.00 37.55 75 GLY A N 1
ATOM 556 C CA . GLY A 1 75 ? -32.700 54.327 65.923 1.00 39.71 75 GLY A CA 1
ATOM 557 C C . GLY A 1 75 ? -33.034 52.855 65.846 1.00 42.89 75 GLY A C 1
ATOM 558 O O . GLY A 1 75 ? -32.525 52.146 64.985 1.00 42.81 75 GLY A O 1
ATOM 559 N N . GLN A 1 76 ? -33.876 52.388 66.758 1.00 46.93 76 GLN A N 1
ATOM 560 C CA . GLN A 1 76 ? -34.266 50.990 66.775 1.00 52.92 76 GLN A CA 1
ATOM 561 C C . GLN A 1 76 ? -35.673 50.820 66.241 1.00 52.25 76 GLN A C 1
ATOM 562 O O . GLN A 1 76 ? -36.560 51.624 66.520 1.00 54.10 76 GLN A O 1
ATOM 568 N N . GLU A 1 77 ? -35.839 49.816 65.398 1.00 53.46 77 GLU A N 1
ATOM 569 C CA . GLU A 1 77 ? -37.120 49.488 64.809 1.00 56.43 77 GLU A CA 1
ATOM 570 C C . GLU A 1 77 ? -37.348 48.019 65.130 1.00 59.44 77 GLU A C 1
ATOM 571 O O . GLU A 1 77 ? -36.948 47.129 64.366 1.00 60.50 77 GLU A O 1
ATOM 577 N N . GLY A 1 78 ? -37.903 47.773 66.313 1.00 60.05 78 GLY A N 1
ATOM 578 C CA . GLY A 1 78 ? -38.172 46.414 66.744 1.00 58.70 78 GLY A CA 1
ATOM 579 C C . GLY A 1 78 ? -36.901 45.660 67.075 1.00 57.71 78 GLY A C 1
ATOM 580 O O . GLY A 1 78 ? -36.236 45.966 68.061 1.00 57.64 78 GLY A O 1
ATOM 581 N N . LEU A 1 79 ? -36.550 44.693 66.233 1.00 54.87 79 LEU A N 1
ATOM 582 C CA . LEU A 1 79 ? -35.352 43.890 66.443 1.00 54.50 79 LEU A CA 1
ATOM 583 C C . LEU A 1 79 ? -34.194 44.347 65.562 1.00 51.39 79 LEU A C 1
ATOM 584 O O . LEU A 1 79 ? -33.220 43.621 65.361 1.00 50.62 79 LEU A O 1
ATOM 589 N N . HIS A 1 80 ? -34.302 45.552 65.025 1.00 48.57 80 HIS A N 1
ATOM 590 C CA . HIS A 1 80 ? -33.261 46.083 64.165 1.00 46.85 80 HIS A CA 1
ATOM 591 C C . HIS A 1 80 ? -32.858 47.479 64.582 1.00 44.06 80 HIS A C 1
ATOM 592 O O . HIS A 1 80 ? -33.590 48.161 65.295 1.00 46.41 80 HIS A O 1
ATOM 599 N N . ASN A 1 81 ? -31.678 47.887 64.135 1.00 40.37 81 ASN A N 1
ATOM 600 C CA . ASN A 1 81 ? -31.180 49.230 64.362 1.00 35.35 81 ASN A CA 1
ATOM 601 C C . ASN A 1 81 ? -31.161 49.752 62.932 1.00 32.83 81 ASN A C 1
ATOM 602 O O . ASN A 1 81 ? -30.826 49.001 62.010 1.00 29.12 81 ASN A O 1
ATOM 607 N N . VAL A 1 82 ? -31.615 50.985 62.730 1.00 31.51 82 VAL A N 1
ATOM 608 C CA . VAL A 1 82 ? -31.626 51.585 61.407 1.00 32.42 82 VAL A CA 1
ATOM 609 C C . VAL A 1 82 ? -30.717 52.810 61.370 1.00 33.93 82 VAL A C 1
ATOM 610 O O . VAL A 1 82 ? -30.514 53.483 62.391 1.00 29.51 82 VAL A O 1
ATOM 614 N N . LEU A 1 83 ? -30.137 53.042 60.195 1.00 30.95 83 LEU A N 1
ATOM 615 C CA . LEU A 1 83 ? -29.262 54.169 59.932 1.00 29.81 83 LEU A CA 1
ATOM 616 C C . LEU A 1 83 ? -29.715 54.705 58.581 1.00 29.30 83 LEU A C 1
ATOM 617 O O . LEU A 1 83 ? -29.774 53.955 57.603 1.00 26.04 83 LEU A O 1
ATOM 622 N N . VAL A 1 84 ? -30.094 55.979 58.546 1.00 29.04 84 VAL A N 1
ATOM 623 C CA . VAL A 1 84 ? -30.549 56.613 57.317 1.00 26.42 84 VAL A CA 1
ATOM 624 C C . VAL A 1 84 ? -29.438 57.542 56.864 1.00 25.07 84 VAL A C 1
ATOM 625 O O . VAL A 1 84 ? -28.986 58.390 57.631 1.00 27.19 84 VAL A O 1
ATOM 629 N N . ILE A 1 85 ? -28.991 57.368 55.629 1.00 25.99 85 ILE A N 1
ATOM 630 C CA . ILE A 1 85 ? -27.914 58.173 55.072 1.00 26.30 85 ILE A CA 1
ATOM 631 C C . ILE A 1 85 ? -28.293 58.493 53.643 1.00 26.36 85 ILE A C 1
ATOM 632 O O . ILE A 1 85 ? -29.331 58.044 53.160 1.00 29.38 85 ILE A O 1
ATOM 637 N N . ASP A 1 86 ? -27.466 59.273 52.960 1.00 27.29 86 ASP A N 1
ATOM 638 C CA . ASP A 1 86 ? -27.754 59.615 51.575 1.00 27.02 86 ASP A CA 1
ATOM 639 C C . ASP A 1 86 ? -27.758 58.413 50.657 1.00 25.75 86 ASP A C 1
ATOM 640 O O . ASP A 1 86 ? -27.001 57.460 50.858 1.00 27.47 86 ASP A O 1
ATOM 645 N N . LEU A 1 87 ? -28.606 58.477 49.639 1.00 23.02 87 LEU A N 1
ATOM 646 C CA . LEU A 1 87 ? -28.693 57.416 48.657 1.00 25.28 87 LEU A CA 1
ATOM 647 C C . LEU A 1 87 ? -27.590 57.674 47.644 1.00 26.05 87 LEU A C 1
ATOM 648 O O . LEU A 1 87 ? -27.508 58.764 47.084 1.00 25.51 87 LEU A O 1
ATOM 653 N N . LEU A 1 88 ? -26.741 56.675 47.416 1.00 26.20 88 LEU A N 1
ATOM 654 C CA . LEU A 1 88 ? -25.647 56.817 46.469 1.00 27.56 88 LEU A CA 1
ATOM 655 C C . LEU A 1 88 ? -25.817 55.873 45.295 1.00 28.82 88 LEU A C 1
ATOM 656 O O . LEU A 1 88 ? -26.815 55.155 45.215 1.00 30.00 88 LEU A O 1
ATOM 661 N N . GLY A 1 89 ? -24.859 55.900 44.372 1.00 27.79 89 GLY A N 1
ATOM 662 C CA . GLY A 1 89 ? -24.919 55.041 43.203 1.00 25.57 89 GLY A CA 1
ATOM 663 C C . GLY A 1 89 ? -24.239 53.693 43.399 1.00 26.21 89 GLY A C 1
ATOM 664 O O . GLY A 1 89 ? -24.052 53.238 44.536 1.00 25.33 89 GLY A O 1
ATOM 665 N N . PRO A 1 90 ? -23.889 53.005 42.299 1.00 25.37 90 PRO A N 1
ATOM 666 C CA . PRO A 1 90 ? -23.226 51.698 42.377 1.00 26.15 90 PRO A CA 1
ATOM 667 C C . PRO A 1 90 ? -21.798 51.776 42.914 1.00 24.74 90 PRO A C 1
ATOM 668 O O . PRO A 1 90 ? -21.176 52.843 42.907 1.00 24.20 90 PRO A O 1
ATOM 672 N N . SER A 1 91 ? -21.301 50.648 43.412 1.00 25.28 91 SER A N 1
ATOM 673 C CA . SER A 1 91 ? -19.939 50.573 43.937 1.00 26.71 91 SER A CA 1
ATOM 674 C C . SER A 1 91 ? -18.992 50.358 42.771 1.00 27.74 91 SER A C 1
ATOM 675 O O . SER A 1 91 ? -19.433 50.043 41.651 1.00 26.09 91 SER A O 1
ATOM 678 N N . LEU A 1 92 ? -17.692 50.496 43.035 1.00 29.26 92 LEU A N 1
ATOM 679 C CA . LEU A 1 92 ? -16.689 50.291 41.993 1.00 28.96 92 LEU A CA 1
ATOM 680 C C . LEU A 1 92 ? -16.653 48.814 41.602 1.00 28.27 92 LEU A C 1
ATOM 681 O O . LEU A 1 92 ? -16.344 48.480 40.459 1.00 29.44 92 LEU A O 1
ATOM 686 N N . GLU A 1 93 ? -17.030 47.942 42.536 1.00 26.16 93 GLU A N 1
ATOM 687 C CA . GLU A 1 93 ? -17.102 46.506 42.258 1.00 27.91 93 GLU A CA 1
ATOM 688 C C . GLU A 1 93 ? -18.198 46.263 41.200 1.00 27.91 93 GLU A C 1
ATOM 689 O O . GLU A 1 93 ? -17.983 45.519 40.241 1.00 28.87 93 GLU A O 1
ATOM 695 N N . ASP A 1 94 ? -19.343 46.939 41.349 1.00 30.52 94 ASP A N 1
ATOM 696 C CA . ASP A 1 94 ? -20.461 46.808 40.408 1.00 26.71 94 ASP A CA 1
ATOM 697 C C . ASP A 1 94 ? -20.056 47.343 39.052 1.00 27.29 94 ASP A C 1
ATOM 698 O O . ASP A 1 94 ? -20.408 46.784 38.007 1.00 27.46 94 ASP A O 1
ATOM 703 N N . LEU A 1 95 ? -19.361 48.471 39.069 1.00 25.65 95 LEU A N 1
ATOM 704 C CA . LEU A 1 95 ? -18.932 49.095 37.833 1.00 27.44 95 LEU A CA 1
ATOM 705 C C . LEU A 1 95 ? -17.974 48.196 37.057 1.00 28.72 95 LEU A C 1
ATOM 706 O O . LEU A 1 95 ? -18.015 48.160 35.823 1.00 27.93 95 LEU A O 1
ATOM 711 N N . LEU A 1 96 ? -17.169 47.419 37.784 1.00 30.94 96 LEU A N 1
ATOM 712 C CA . LEU A 1 96 ? -16.226 46.480 37.168 1.00 32.78 96 LEU A CA 1
ATOM 713 C C . LEU A 1 96 ? -16.980 45.509 36.269 1.00 30.17 96 LEU A C 1
ATOM 714 O O . LEU A 1 96 ? -16.583 45.264 35.122 1.00 30.75 96 LEU A O 1
ATOM 719 N N . ASP A 1 97 ? -18.083 44.980 36.788 1.00 29.12 97 ASP A N 1
ATOM 720 C CA . ASP A 1 97 ? -18.903 44.051 36.034 1.00 30.17 97 ASP A CA 1
ATOM 721 C C . ASP A 1 97 ? -19.366 44.635 34.713 1.00 30.74 97 ASP A C 1
ATOM 722 O O . ASP A 1 97 ? -19.534 43.908 33.739 1.00 35.33 97 ASP A O 1
ATOM 727 N N . LEU A 1 98 ? -19.552 45.947 34.666 1.00 30.53 98 LEU A N 1
ATOM 728 C CA . LEU A 1 98 ? -20.014 46.592 33.443 1.00 32.00 98 LEU A CA 1
ATOM 729 C C . LEU A 1 98 ? -18.900 47.000 32.483 1.00 32.92 98 LEU A C 1
ATOM 730 O O . LEU A 1 98 ? -19.166 47.388 31.343 1.00 31.67 98 LEU A O 1
ATOM 735 N N . CYS A 1 99 ? -17.653 46.883 32.929 1.00 32.33 99 CYS A N 1
ATOM 736 C CA . CYS A 1 99 ? -16.522 47.282 32.103 1.00 31.72 99 CYS A CA 1
ATOM 737 C C . CYS A 1 99 ? -15.533 46.163 31.776 1.00 29.80 99 CYS A C 1
ATOM 738 O O . CYS A 1 99 ? -14.336 46.408 31.647 1.00 29.74 99 CYS A O 1
ATOM 741 N N . GLY A 1 100 ? -16.023 44.938 31.660 1.00 28.19 100 GLY A N 1
ATOM 742 C CA . GLY A 1 100 ? -15.143 43.836 31.326 1.00 28.37 100 GLY A CA 1
ATOM 743 C C . GLY A 1 100 ? -14.234 43.358 32.441 1.00 30.68 100 GLY A C 1
ATOM 744 O O . GLY A 1 100 ? -13.175 42.778 32.175 1.00 31.15 100 GLY A O 1
ATOM 745 N N . ARG A 1 101 ? -14.626 43.635 33.684 1.00 30.21 101 ARG A N 1
ATOM 746 C CA . ARG A 1 101 ? -13.878 43.212 34.871 1.00 29.83 101 ARG A CA 1
ATOM 747 C C . ARG A 1 101 ? -12.482 43.807 35.087 1.00 31.18 101 ARG A C 1
ATOM 748 O O . ARG A 1 101 ? -11.698 43.279 35.880 1.00 32.55 101 ARG A O 1
ATOM 756 N N . LYS A 1 102 ? -12.196 44.926 34.422 1.00 31.64 102 LYS A N 1
ATOM 757 C CA . LYS A 1 102 ? -10.919 45.631 34.558 1.00 30.30 102 LYS A CA 1
ATOM 758 C C . LYS A 1 102 ? -11.100 47.103 34.187 1.00 30.48 102 LYS A C 1
ATOM 759 O O . LYS A 1 102 ? -12.005 47.454 33.419 1.00 31.13 102 LYS A O 1
ATOM 765 N N . PHE A 1 103 ? -10.275 47.965 34.772 1.00 28.49 103 PHE A N 1
ATOM 766 C CA . PHE A 1 103 ? -10.322 49.394 34.477 1.00 27.55 103 PHE A CA 1
ATOM 767 C C . PHE A 1 103 ? -9.015 49.760 33.784 1.00 31.54 103 PHE A C 1
ATOM 768 O O . PHE A 1 103 ? -7.981 49.126 34.024 1.00 36.15 103 PHE A O 1
ATOM 776 N N . SER A 1 104 ? -9.073 50.740 32.886 1.00 29.71 104 SER A N 1
ATOM 777 C CA . SER A 1 104 ? -7.889 51.209 32.176 1.00 28.25 104 SER A CA 1
ATOM 778 C C . SER A 1 104 ? -7.026 52.037 33.132 1.00 29.10 104 SER A C 1
ATOM 779 O O . SER A 1 104 ? -7.471 52.431 34.224 1.00 29.86 104 SER A O 1
ATOM 782 N N . VAL A 1 105 ? -5.800 52.321 32.710 1.00 29.08 105 VAL A N 1
ATOM 783 C CA . VAL A 1 105 ? -4.878 53.107 33.519 1.00 29.63 105 VAL A CA 1
ATOM 784 C C . VAL A 1 105 ? -5.470 54.478 33.863 1.00 27.38 105 VAL A C 1
ATOM 785 O O . VAL A 1 105 ? -5.469 54.887 35.033 1.00 25.10 105 VAL A O 1
ATOM 789 N N . LYS A 1 106 ? -6.035 55.157 32.869 1.00 25.37 106 LYS A N 1
ATOM 790 C CA . LYS A 1 106 ? -6.634 56.462 33.126 1.00 27.19 106 LYS A CA 1
ATOM 791 C C . LYS A 1 106 ? -7.707 56.432 34.221 1.00 27.05 106 LYS A C 1
ATOM 792 O O . LYS A 1 106 ? -7.705 57.274 35.122 1.00 28.33 106 LYS A O 1
ATOM 798 N N . THR A 1 107 ? -8.629 55.480 34.137 1.00 25.38 107 THR A N 1
ATOM 799 C CA . THR A 1 107 ? -9.682 55.377 35.133 1.00 24.30 107 THR A CA 1
ATOM 800 C C . THR A 1 107 ? -9.119 55.070 36.518 1.00 26.82 107 THR A C 1
ATOM 801 O O . THR A 1 107 ? -9.575 55.643 37.516 1.00 28.22 107 THR A O 1
ATOM 805 N N . VAL A 1 108 ? -8.106 54.207 36.580 1.00 26.39 108 VAL A N 1
ATOM 806 C CA . VAL A 1 108 ? -7.517 53.846 37.867 1.00 27.79 108 VAL A CA 1
ATOM 807 C C . VAL A 1 108 ? -6.778 55.020 38.504 1.00 27.36 108 VAL A C 1
ATOM 808 O O . VAL A 1 108 ? -6.875 55.240 39.717 1.00 26.46 108 VAL A O 1
ATOM 812 N N . ALA A 1 109 ? -6.061 55.785 37.687 1.00 27.29 109 ALA A N 1
ATOM 813 C CA . ALA A 1 109 ? -5.341 56.947 38.197 1.00 28.17 109 ALA A CA 1
ATOM 814 C C . ALA A 1 109 ? -6.334 58.007 38.694 1.00 25.00 109 ALA A C 1
ATOM 815 O O . ALA A 1 109 ? -6.166 58.541 39.787 1.00 28.64 109 ALA A O 1
ATOM 817 N N . MET A 1 110 ? -7.391 58.276 37.926 1.00 27.94 110 MET A N 1
ATOM 818 C CA . MET A 1 110 ? -8.392 59.266 38.342 1.00 25.74 110 MET A CA 1
ATOM 819 C C . MET A 1 110 ? -9.135 58.807 39.591 1.00 27.02 110 MET A C 1
ATOM 820 O O . MET A 1 110 ? -9.379 59.609 40.494 1.00 26.61 110 MET A O 1
ATOM 825 N N . ALA A 1 111 ? -9.478 57.516 39.644 1.00 26.26 111 ALA A N 1
ATOM 826 C CA . ALA A 1 111 ? -10.193 56.936 40.788 1.00 23.71 111 ALA A CA 1
ATOM 827 C C . ALA A 1 111 ? -9.320 56.930 42.039 1.00 23.86 111 ALA A C 1
ATOM 828 O O . ALA A 1 111 ? -9.799 57.214 43.147 1.00 24.10 111 ALA A O 1
ATOM 830 N N . ALA A 1 112 ? -8.035 56.623 41.843 1.00 26.10 112 ALA A N 1
ATOM 831 C CA . ALA A 1 112 ? -7.046 56.563 42.916 1.00 22.86 112 ALA A CA 1
ATOM 832 C C . ALA A 1 112 ? -6.920 57.898 43.637 1.00 26.63 112 ALA A C 1
ATOM 833 O O . ALA A 1 112 ? -6.852 57.939 44.873 1.00 27.89 112 ALA A O 1
ATOM 835 N N . LYS A 1 113 ? -6.900 58.986 42.869 1.00 23.22 113 LYS A N 1
ATOM 836 C CA . LYS A 1 113 ? -6.786 60.321 43.448 1.00 25.45 113 LYS A CA 1
ATOM 837 C C . LYS A 1 113 ? -7.937 60.645 44.407 1.00 28.16 113 LYS A C 1
ATOM 838 O O . LYS A 1 113 ? -7.710 61.176 45.505 1.00 30.36 113 LYS A O 1
ATOM 844 N N . GLN A 1 114 ? -9.158 60.272 44.027 1.00 27.21 114 GLN A N 1
ATOM 845 C CA . GLN A 1 114 ? -10.327 60.507 44.872 1.00 25.56 114 GLN A CA 1
ATOM 846 C C . GLN A 1 114 ? -10.343 59.581 46.086 1.00 25.95 114 GLN A C 1
ATOM 847 O O . GLN A 1 114 ? -10.579 60.027 47.219 1.00 23.74 114 GLN A O 1
ATOM 853 N N . MET A 1 115 ? -10.079 58.296 45.846 1.00 24.26 115 MET A N 1
ATOM 854 C CA . MET A 1 115 ? -10.061 57.298 46.912 1.00 22.88 115 MET A CA 1
ATOM 855 C C . MET A 1 115 ? -9.018 57.621 47.985 1.00 24.67 115 MET A C 1
ATOM 856 O O . MET A 1 115 ? -9.284 57.511 49.193 1.00 23.11 115 MET A O 1
ATOM 861 N N . LEU A 1 116 ? -7.841 58.043 47.529 1.00 27.07 116 LEU A N 1
ATOM 862 C CA . LEU A 1 116 ? -6.743 58.400 48.413 1.00 28.47 116 LEU A CA 1
ATOM 863 C C . LEU A 1 116 ? -7.121 59.640 49.228 1.00 25.59 116 LEU A C 1
ATOM 864 O O . LEU A 1 116 ? -6.829 59.721 50.426 1.00 25.05 116 LEU A O 1
ATOM 869 N N . ALA A 1 117 ? -7.837 60.568 48.605 1.00 25.46 117 ALA A N 1
ATOM 870 C CA . ALA A 1 117 ? -8.273 61.762 49.312 1.00 23.19 117 ALA A CA 1
ATOM 871 C C . ALA A 1 117 ? -9.255 61.391 50.437 1.00 27.55 117 ALA A C 1
ATOM 872 O O . ALA A 1 117 ? -9.173 61.949 51.547 1.00 27.99 117 ALA A O 1
ATOM 874 N N . ARG A 1 118 ? -10.147 60.422 50.177 1.00 25.77 118 ARG A N 1
ATOM 875 C CA . ARG A 1 118 ? -11.127 59.988 51.192 1.00 24.97 118 ARG A CA 1
ATOM 876 C C . ARG A 1 118 ? -10.431 59.371 52.400 1.00 25.61 118 ARG A C 1
ATOM 877 O O . ARG A 1 118 ? -10.790 59.650 53.547 1.00 24.79 118 ARG A O 1
ATOM 885 N N . VAL A 1 119 ? -9.466 58.495 52.133 1.00 27.25 119 VAL A N 1
ATOM 886 C CA . VAL A 1 119 ? -8.706 57.841 53.193 1.00 32.17 119 VAL A CA 1
ATOM 887 C C . VAL A 1 119 ? -7.932 58.865 54.038 1.00 32.97 119 VAL A C 1
ATOM 888 O O . VAL A 1 119 ? -7.852 58.736 55.268 1.00 30.02 119 VAL A O 1
ATOM 892 N N . GLN A 1 120 ? -7.382 59.890 53.384 1.00 33.91 120 GLN A N 1
ATOM 893 C CA . GLN A 1 120 ? -6.652 60.931 54.095 1.00 29.45 120 GLN A CA 1
ATOM 894 C C . GLN A 1 120 ? -7.588 61.669 55.030 1.00 29.34 120 GLN A C 1
ATOM 895 O O . GLN A 1 120 ? -7.228 61.916 56.181 1.00 29.43 120 GLN A O 1
ATOM 901 N N . SER A 1 121 ? -8.791 61.997 54.551 1.00 28.66 121 SER A N 1
ATOM 902 C CA . SER A 1 121 ? -9.793 62.696 55.377 1.00 29.94 121 SER A CA 1
ATOM 903 C C . SER A 1 121 ? -10.084 61.915 56.661 1.00 30.12 121 SER A C 1
ATOM 904 O O . SER A 1 121 ? -10.194 62.497 57.752 1.00 29.50 121 SER A O 1
ATOM 907 N N . ILE A 1 122 ? -10.202 60.594 56.516 1.00 29.81 122 ILE A N 1
ATOM 908 C CA . ILE A 1 122 ? -10.484 59.705 57.637 1.00 28.50 122 ILE A CA 1
ATOM 909 C C . ILE A 1 122 ? -9.302 59.669 58.599 1.00 29.64 122 ILE A C 1
ATOM 910 O O . ILE A 1 122 ? -9.486 59.754 59.819 1.00 29.36 122 ILE A O 1
ATOM 915 N N . HIS A 1 123 ? -8.089 59.587 58.053 1.00 29.70 123 HIS A N 1
ATOM 916 C CA . HIS A 1 123 ? -6.881 59.562 58.877 1.00 27.15 123 HIS A CA 1
ATOM 917 C C . HIS A 1 123 ? -6.731 60.871 59.643 1.00 29.30 123 HIS A C 1
ATOM 918 O O . HIS A 1 123 ? -6.378 60.869 60.822 1.00 31.06 123 HIS A O 1
ATOM 925 N N . GLU A 1 124 ? -7.027 61.986 58.986 1.00 30.08 124 GLU A N 1
ATOM 926 C CA . GLU A 1 124 ? -6.916 63.292 59.630 1.00 32.54 124 GLU A CA 1
ATOM 927 C C . GLU A 1 124 ? -7.884 63.461 60.785 1.00 32.38 124 GLU A C 1
ATOM 928 O O . GLU A 1 124 ? -7.734 64.373 61.592 1.00 33.88 124 GLU A O 1
ATOM 934 N N . LYS A 1 125 ? -8.886 62.591 60.847 1.00 31.43 125 LYS A N 1
ATOM 935 C CA . LYS A 1 125 ? -9.855 62.610 61.931 1.00 29.22 125 LYS A CA 1
ATOM 936 C C . LYS A 1 125 ? -9.422 61.600 63.002 1.00 30.49 125 LYS A C 1
ATOM 937 O O . LYS A 1 125 ? -10.216 61.218 63.878 1.00 32.25 125 LYS A O 1
ATOM 943 N N . SER A 1 126 ? -8.169 61.155 62.904 1.00 25.04 126 SER A N 1
ATOM 944 C CA . SER A 1 126 ? -7.588 60.212 63.846 1.00 25.95 126 SER A CA 1
ATOM 945 C C . SER A 1 126 ? -8.156 58.805 63.782 1.00 26.89 126 SER A C 1
ATOM 946 O O . SER A 1 126 ? -8.135 58.074 64.777 1.00 26.76 126 SER A O 1
ATOM 949 N N . LEU A 1 127 ? -8.602 58.398 62.599 1.00 30.33 127 LEU A N 1
ATOM 950 C CA . LEU A 1 127 ? -9.174 57.063 62.424 1.00 32.91 127 LEU A CA 1
ATOM 951 C C . LEU A 1 127 ? -8.519 56.265 61.301 1.00 31.67 127 LEU A C 1
ATOM 952 O O . LEU A 1 127 ? -7.966 56.832 60.352 1.00 27.55 127 LEU A O 1
ATOM 957 N N . VAL A 1 128 ? -8.537 54.944 61.450 1.00 31.84 128 VAL A N 1
ATOM 958 C CA . VAL A 1 128 ? -8.059 54.051 60.404 1.00 31.09 128 VAL A CA 1
ATOM 959 C C . VAL A 1 128 ? -9.335 53.325 59.990 1.00 29.52 128 VAL A C 1
ATOM 960 O O . VAL A 1 128 ? -10.154 52.967 60.839 1.00 26.83 128 VAL A O 1
ATOM 964 N N . TYR A 1 129 ? -9.540 53.221 58.681 1.00 26.30 129 TYR A N 1
ATOM 965 C CA . TYR A 1 129 ? -10.726 52.601 58.105 1.00 28.75 129 TYR A CA 1
ATOM 966 C C . TYR A 1 129 ? -10.827 51.081 58.310 1.00 29.27 129 TYR A C 1
ATOM 967 O O . TYR A 1 129 ? -11.890 50.565 58.654 1.00 28.17 129 TYR A O 1
ATOM 976 N N . ARG A 1 130 ? -9.734 50.378 58.025 1.00 30.66 130 ARG A N 1
ATOM 977 C CA . ARG A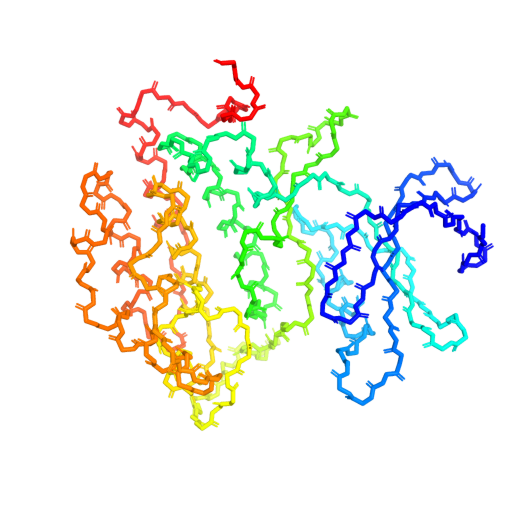 1 130 ? -9.627 48.926 58.193 1.00 27.94 130 ARG A CA 1
ATOM 978 C C . ARG A 1 130 ? -10.518 47.993 57.367 1.00 30.50 130 ARG A C 1
ATOM 979 O O . ARG A 1 130 ? -10.521 46.790 57.612 1.00 36.42 130 ARG A O 1
ATOM 987 N N . ASP A 1 131 ? -11.232 48.506 56.372 1.00 30.01 131 ASP A N 1
ATOM 988 C CA . ASP A 1 131 ? -12.081 47.638 55.562 1.00 31.49 131 ASP A CA 1
ATOM 989 C C . ASP A 1 131 ? -12.035 48.045 54.094 1.00 29.34 131 ASP A C 1
ATOM 990 O O . ASP A 1 131 ? -13.051 48.073 53.407 1.00 29.64 131 ASP A O 1
ATOM 995 N N . ILE A 1 132 ? -10.839 48.346 53.609 1.00 27.48 132 ILE A N 1
ATOM 996 C CA . ILE A 1 132 ? -10.667 48.753 52.220 1.00 27.41 132 ILE A CA 1
ATOM 997 C C . ILE A 1 132 ? -11.072 47.645 51.245 1.00 28.38 132 ILE A 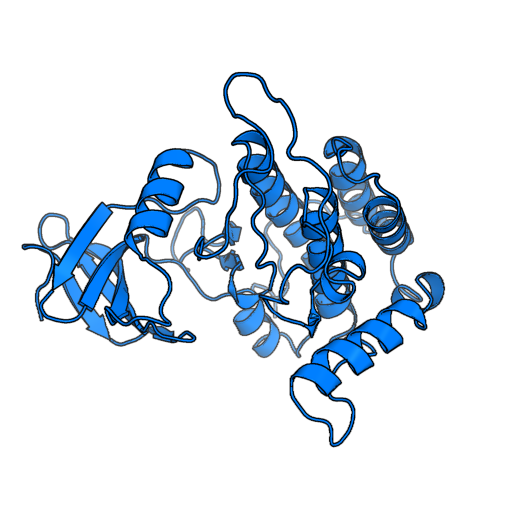C 1
ATOM 998 O O . ILE A 1 132 ? -10.545 46.535 51.309 1.00 30.81 132 ILE A O 1
ATOM 1003 N N . LYS A 1 133 ? -12.036 47.943 50.379 1.00 29.10 133 LYS A N 1
ATOM 1004 C CA . LYS A 1 133 ? -12.498 47.020 49.343 1.00 27.63 133 LYS A CA 1
ATOM 1005 C C . LYS A 1 133 ? -13.307 47.838 48.351 1.00 27.59 133 LYS A C 1
ATOM 1006 O O . LYS A 1 133 ? -13.925 48.827 48.735 1.00 30.49 133 LYS A O 1
ATOM 1012 N N . PRO A 1 134 ? -13.327 47.439 47.064 1.00 27.09 134 PRO A N 1
ATOM 1013 C CA . PRO A 1 134 ? -14.063 48.149 46.001 1.00 25.99 134 PRO A CA 1
ATOM 1014 C C . PRO A 1 134 ? -15.568 48.299 46.264 1.00 27.22 134 PRO A C 1
ATOM 1015 O O . PRO A 1 134 ? -16.223 49.186 45.714 1.00 26.29 134 PRO A O 1
ATOM 1019 N N . ASP A 1 135 ? -16.102 47.410 47.096 1.00 28.32 135 ASP A N 1
ATOM 1020 C CA . ASP A 1 135 ? -17.514 47.398 47.446 1.00 29.02 135 ASP A CA 1
ATOM 1021 C C . ASP A 1 135 ? -17.922 48.574 48.311 1.00 28.36 135 ASP A C 1
ATOM 1022 O O . ASP A 1 135 ? -19.092 48.951 48.331 1.00 26.79 135 ASP A O 1
ATOM 1027 N N . ASN A 1 136 ? -16.966 49.131 49.046 1.00 25.58 136 ASN A N 1
ATOM 1028 C CA . ASN A 1 136 ? -17.255 50.246 49.939 1.00 24.97 136 ASN A CA 1
ATOM 1029 C C . ASN A 1 136 ? -17.038 51.627 49.335 1.00 22.35 136 ASN A C 1
ATOM 1030 O O . ASN A 1 136 ? -17.174 52.629 50.024 1.00 23.60 136 ASN A O 1
ATOM 1035 N N . PHE A 1 1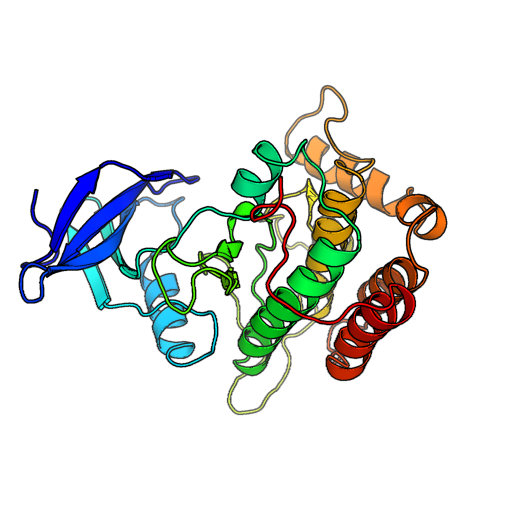37 ? -16.696 51.678 48.052 1.00 23.35 137 PHE A N 1
ATOM 1036 C CA . PHE A 1 137 ? -16.481 52.941 47.347 1.00 24.99 137 PHE A CA 1
ATOM 1037 C C . PHE A 1 137 ? -17.570 53.009 46.288 1.00 26.95 137 PHE A C 1
ATOM 1038 O O . PHE A 1 137 ? -17.617 52.168 45.381 1.00 24.91 137 PHE A O 1
ATOM 1046 N N . LEU A 1 138 ? -18.464 53.988 46.435 1.00 29.56 138 LEU A N 1
ATOM 1047 C CA . LEU A 1 138 ? -19.604 54.157 45.529 1.00 29.53 138 LEU A CA 1
ATOM 1048 C C . LEU A 1 138 ? -19.582 55.499 44.823 1.00 28.15 138 LEU A C 1
ATOM 1049 O O . LEU A 1 138 ? -19.054 56.467 45.354 1.00 27.12 138 LEU A O 1
ATOM 1054 N N . ILE A 1 139 ? -20.120 55.553 43.611 1.00 26.14 139 ILE A N 1
ATOM 1055 C CA . ILE A 1 139 ? -20.175 56.819 42.912 1.00 25.89 139 ILE A CA 1
ATOM 1056 C C . ILE A 1 139 ? -21.536 57.467 43.214 1.00 27.37 139 ILE A C 1
ATOM 1057 O O . ILE A 1 139 ? -22.380 56.872 43.896 1.00 24.73 139 ILE A O 1
ATOM 1062 N N . GLY A 1 140 ? -21.721 58.704 42.773 1.00 27.66 140 GLY A N 1
ATOM 1063 C CA . GLY A 1 140 ? -22.977 59.374 43.021 1.00 31.64 140 GLY A CA 1
ATOM 1064 C C . GLY A 1 140 ? -24.111 58.890 42.128 1.00 37.41 140 GLY A C 1
ATOM 1065 O O . GLY A 1 140 ? -23.942 58.032 41.253 1.00 35.28 140 GLY A O 1
ATOM 1066 N N . ARG A 1 141 ? -25.296 59.431 42.377 1.00 41.70 141 ARG A N 1
ATOM 1067 C CA . ARG A 1 141 ? -26.463 59.083 41.594 1.00 43.20 141 ARG A CA 1
ATOM 1068 C C . ARG A 1 141 ? -26.350 59.688 40.197 1.00 44.76 141 ARG A C 1
ATOM 1069 O O . ARG A 1 141 ? -25.875 60.816 40.029 1.00 38.25 141 ARG A O 1
ATOM 1077 N N . PRO A 1 142 ? -26.792 58.934 39.175 1.00 49.32 142 PRO A N 1
ATOM 1078 C CA . PRO A 1 142 ? -26.774 59.286 37.753 1.00 55.48 142 PRO A CA 1
ATOM 1079 C C . PRO A 1 142 ? -27.105 60.722 37.392 1.00 60.97 142 PRO A C 1
ATOM 1080 O O . PRO A 1 142 ? -26.343 61.371 36.679 1.00 65.93 142 PRO A O 1
ATOM 1084 N N . ASN A 1 143 ? -28.245 61.217 37.847 1.00 64.05 143 ASN A N 1
ATOM 1085 C CA . ASN A 1 143 ? -28.601 62.588 37.536 1.00 70.86 143 ASN A CA 1
ATOM 1086 C C . ASN A 1 143 ? -28.348 63.437 38.760 1.00 73.02 143 ASN A C 1
ATOM 1087 O O . ASN A 1 143 ? -29.267 63.774 39.511 1.00 78.89 143 ASN A O 1
ATOM 1092 N N . SER A 1 144 ? -27.071 63.726 38.975 1.00 69.46 144 SER A N 1
ATOM 1093 C CA . SER A 1 144 ? -26.626 64.512 40.108 1.00 65.81 144 SER A CA 1
ATOM 1094 C C . SER A 1 144 ? -25.382 65.259 39.686 1.00 62.83 144 SER A C 1
ATOM 1095 O O . SER A 1 144 ? -24.731 64.892 38.712 1.00 61.65 144 SER A O 1
ATOM 1098 N N . LYS A 1 145 ? -25.044 66.308 40.421 1.00 64.07 145 LYS A N 1
ATOM 1099 C CA . LYS A 1 145 ? -23.854 67.071 40.096 1.00 66.75 145 LYS A CA 1
ATOM 1100 C C . LYS A 1 145 ? -22.637 66.236 40.510 1.00 62.40 145 LYS A C 1
ATOM 1101 O O . LYS A 1 145 ? -21.569 66.320 39.903 1.00 65.28 145 LYS A O 1
ATOM 1107 N N . ASN A 1 146 ? -22.840 65.372 41.499 1.00 55.18 146 ASN A N 1
ATOM 1108 C CA . ASN A 1 146 ? -21.780 64.507 41.997 1.00 47.97 146 ASN A CA 1
ATOM 1109 C C . ASN A 1 146 ? -21.884 63.103 41.430 1.00 41.23 146 ASN A C 1
ATOM 1110 O O . ASN A 1 146 ? -21.496 62.137 42.084 1.00 40.38 146 ASN A O 1
ATOM 1115 N N . ALA A 1 147 ? -22.397 62.991 40.210 1.00 36.39 147 ALA A N 1
ATOM 1116 C CA . ALA A 1 147 ? -22.548 61.697 39.566 1.00 35.03 147 ALA A CA 1
ATOM 1117 C C . ALA A 1 147 ? -21.209 60.973 39.439 1.00 36.77 147 ALA A C 1
ATOM 1118 O O . ALA A 1 147 ? -21.145 59.749 39.537 1.00 38.71 147 ALA A O 1
ATOM 1120 N N . ASN A 1 148 ? -20.135 61.729 39.248 1.00 33.63 148 ASN A N 1
ATOM 1121 C CA . ASN A 1 148 ? -18.820 61.119 39.114 1.00 35.58 148 ASN A CA 1
ATOM 1122 C C . ASN A 1 148 ? -17.886 61.304 40.307 1.00 32.56 148 ASN A C 1
ATOM 1123 O O . ASN A 1 148 ? -16.666 61.213 40.172 1.00 33.83 148 ASN A O 1
ATOM 1128 N N . MET A 1 149 ? -18.460 61.589 41.471 1.00 29.71 149 MET A N 1
ATOM 1129 C CA . MET A 1 149 ? -17.659 61.725 42.673 1.00 27.99 149 MET A CA 1
ATOM 1130 C C . MET A 1 149 ? -17.683 60.351 43.336 1.00 30.35 149 MET A C 1
ATOM 1131 O O . MET A 1 149 ? -18.702 59.656 43.305 1.00 29.82 149 MET A O 1
ATOM 1136 N N . ILE A 1 150 ? -16.559 59.958 43.916 1.00 27.94 150 ILE A N 1
ATOM 1137 C CA . ILE A 1 150 ? -16.445 58.674 44.579 1.00 26.44 150 ILE A CA 1
ATOM 1138 C C . ILE A 1 150 ? -16.596 58.864 46.084 1.00 26.41 150 ILE A C 1
ATOM 1139 O O . ILE A 1 150 ? -15.936 59.711 46.667 1.00 31.43 150 ILE A O 1
ATOM 1144 N N . TYR A 1 151 ? -17.477 58.089 46.705 1.00 25.04 151 TYR A N 1
ATOM 1145 C CA . TYR A 1 151 ? -17.729 58.190 48.138 1.00 24.18 151 TYR A CA 1
ATOM 1146 C C . TYR A 1 151 ? -17.274 56.931 48.856 1.00 25.42 151 TYR A C 1
ATOM 1147 O O . TYR A 1 151 ? -17.033 55.897 48.232 1.00 25.53 151 TYR A O 1
ATOM 1156 N N . VAL A 1 152 ? -17.213 57.027 50.180 1.00 27.59 152 VAL A N 1
ATOM 1157 C CA . VAL A 1 152 ? -16.846 55.917 51.040 1.00 30.92 152 VAL A CA 1
ATOM 1158 C C . VAL A 1 152 ? -18.001 55.725 52.021 1.00 32.32 152 VAL A C 1
ATOM 1159 O O . VAL A 1 152 ? -18.458 56.687 52.648 1.00 29.87 152 VAL A O 1
ATOM 1163 N N . VAL A 1 153 ? -18.486 54.488 52.120 1.00 32.63 153 VAL A N 1
ATOM 1164 C CA . VAL A 1 153 ? -19.561 54.132 53.047 1.00 32.42 153 VAL A CA 1
ATOM 1165 C C . VAL A 1 153 ? -19.049 52.981 53.915 1.00 32.25 153 VAL A C 1
ATOM 1166 O O . VAL A 1 153 ? -17.921 52.516 53.736 1.00 29.89 153 VAL A O 1
ATOM 1170 N N . ASP A 1 154 ? -19.867 52.549 54.867 1.00 31.18 154 ASP A N 1
ATOM 1171 C CA . ASP A 1 154 ? -19.521 51.436 55.748 1.00 34.06 154 ASP A CA 1
ATOM 1172 C C . ASP A 1 154 ? -18.303 51.712 56.652 1.00 31.70 154 ASP A C 1
ATOM 1173 O O . ASP A 1 154 ? -17.164 51.388 56.321 1.00 33.06 154 ASP A O 1
ATOM 1178 N N . PHE A 1 155 ? -18.572 52.292 57.815 1.00 29.68 155 PHE A N 1
ATOM 1179 C CA . PHE A 1 155 ? -17.542 52.620 58.786 1.00 26.30 155 PHE A CA 1
ATOM 1180 C C . PHE A 1 155 ? -17.671 51.708 59.989 1.00 28.64 155 PHE A C 1
ATOM 1181 O O . PHE A 1 155 ? -17.424 52.115 61.126 1.00 32.07 155 PHE A O 1
ATOM 1189 N N . GLY A 1 156 ? -18.028 50.456 59.727 1.00 29.64 156 GLY A N 1
ATOM 1190 C CA . GLY A 1 156 ? -18.213 49.500 60.800 1.00 30.69 156 GLY A CA 1
ATOM 1191 C C . GLY A 1 156 ? -16.960 49.022 61.499 1.00 33.98 156 GLY A C 1
ATOM 1192 O O . GLY A 1 156 ? -17.030 48.554 62.631 1.00 37.13 156 GLY A O 1
ATOM 1193 N N . MET A 1 157 ? -15.811 49.144 60.843 1.00 37.27 157 MET A N 1
ATOM 1194 C CA . MET A 1 157 ? -14.553 48.685 61.422 1.00 34.14 157 MET A CA 1
ATOM 1195 C C . MET A 1 157 ? -13.542 49.779 61.737 1.00 32.98 157 MET A C 1
ATOM 1196 O O . MET A 1 157 ? -12.383 49.479 62.007 1.00 32.06 157 MET A O 1
ATOM 1201 N N . VAL A 1 158 ? -13.953 51.041 61.715 1.00 29.92 158 VAL A N 1
ATOM 1202 C CA . VAL A 1 158 ? -12.986 52.089 62.002 1.00 31.67 158 VAL A CA 1
ATOM 1203 C C . VAL A 1 158 ? -12.507 51.986 63.439 1.00 34.12 158 VAL A C 1
ATOM 1204 O O . VAL A 1 158 ? -13.196 51.428 64.304 1.00 35.10 158 VAL A O 1
ATOM 1208 N N . LYS A 1 159 ? -11.333 52.553 63.686 1.00 33.91 159 LYS A N 1
ATOM 1209 C CA . LYS A 1 159 ? -10.728 52.542 65.007 1.00 33.23 159 LYS A CA 1
ATOM 1210 C C . LYS A 1 159 ? -9.824 53.764 65.083 1.00 31.35 159 LYS A C 1
ATOM 1211 O O . LYS A 1 159 ? -9.343 54.243 64.054 1.00 29.10 159 LYS A O 1
ATOM 1217 N N . PHE A 1 160 ? -9.641 54.300 66.287 1.00 30.04 160 PHE A N 1
ATOM 1218 C CA . PHE A 1 160 ? -8.768 55.457 66.481 1.00 32.97 160 PHE A CA 1
ATOM 1219 C C . PHE A 1 160 ? -7.335 54.965 66.562 1.00 31.89 160 PHE A C 1
ATOM 1220 O O . PHE A 1 160 ? -7.031 54.100 67.373 1.00 34.19 160 PHE A O 1
ATOM 1228 N N . TYR A 1 161 ? -6.458 55.498 65.719 1.00 33.91 161 TYR A N 1
ATOM 1229 C CA . TYR A 1 161 ? -5.056 55.089 65.745 1.00 34.22 161 TYR A CA 1
ATOM 1230 C C . TYR A 1 161 ? -4.231 56.029 66.620 1.00 36.77 161 TYR A C 1
ATOM 1231 O O . TYR A 1 161 ? -3.041 55.807 66.832 1.00 37.64 161 TYR A O 1
ATOM 1240 N N . ARG A 1 162 ? -4.852 57.096 67.097 1.00 39.44 162 ARG A N 1
ATOM 1241 C CA . ARG A 1 162 ? -4.165 58.055 67.943 1.00 46.18 162 ARG A CA 1
ATOM 1242 C C . ARG A 1 162 ? -5.207 58.838 68.726 1.00 50.39 162 ARG A C 1
ATOM 1243 O O . ARG A 1 162 ? -6.371 58.905 68.329 1.00 51.41 162 ARG A O 1
ATOM 1251 N N . ASP A 1 163 ? -4.798 59.400 69.855 1.00 54.80 163 ASP A N 1
ATOM 1252 C CA . ASP A 1 163 ? -5.700 60.205 70.657 1.00 58.61 163 ASP A CA 1
ATOM 1253 C C . ASP A 1 163 ? -5.906 61.474 69.827 1.00 60.21 163 ASP A C 1
ATOM 1254 O O . ASP A 1 163 ? -4.941 62.139 69.458 1.00 55.17 163 ASP A O 1
ATOM 1259 N N . PRO A 1 164 ? -7.166 61.826 69.530 1.00 64.94 164 PRO A N 1
ATOM 1260 C CA . PRO A 1 164 ? -7.472 63.023 68.730 1.00 67.89 164 PRO A CA 1
ATOM 1261 C C . PRO A 1 164 ? -6.934 64.350 69.271 1.00 68.68 164 PRO A C 1
ATOM 1262 O O . PRO A 1 164 ? -6.535 65.224 68.499 1.00 68.82 164 PRO A O 1
ATOM 1266 N N . VAL A 1 165 ? -6.913 64.488 70.592 1.00 68.43 165 VAL A N 1
ATOM 1267 C CA . VAL A 1 165 ? -6.433 65.707 71.238 1.00 69.63 165 VAL A CA 1
ATOM 1268 C C . VAL A 1 165 ? -4.906 65.814 71.308 1.00 69.97 165 VAL A C 1
ATOM 1269 O O . VAL A 1 165 ? -4.325 66.813 70.879 1.00 68.59 165 VAL A O 1
ATOM 1273 N N . THR A 1 166 ? -4.267 64.786 71.864 1.00 68.14 166 THR A N 1
ATOM 1274 C CA . THR A 1 166 ? -2.812 64.761 72.024 1.00 65.05 166 THR A CA 1
ATOM 1275 C C . THR A 1 166 ? -2.038 64.164 70.853 1.00 64.12 166 THR A C 1
ATOM 1276 O O . THR A 1 166 ? -0.806 64.220 70.828 1.00 65.44 166 THR A O 1
ATOM 1280 N N . LYS A 1 167 ? -2.758 63.552 69.919 1.00 61.37 167 LYS A N 1
ATOM 1281 C CA . LYS A 1 167 ? -2.157 62.919 68.748 1.00 55.97 167 LYS A CA 1
ATOM 1282 C C . LYS A 1 167 ? -1.157 61.818 69.118 1.00 50.26 167 LYS A C 1
ATOM 1283 O O . LYS A 1 167 ? -0.301 61.438 68.313 1.00 49.73 167 LYS A O 1
ATOM 1289 N N . GLN A 1 168 ? -1.279 61.300 70.335 1.00 41.08 168 GLN A N 1
ATOM 1290 C CA . GLN A 1 168 ? -0.413 60.225 70.789 1.00 36.77 168 GLN A CA 1
ATOM 1291 C C . GLN A 1 168 ? -0.883 58.953 70.070 1.00 36.88 168 GLN A C 1
ATOM 1292 O O . GLN A 1 168 ? -2.027 58.531 70.237 1.00 37.94 168 GLN A O 1
ATOM 1298 N N . HIS A 1 169 ? -0.014 58.374 69.248 1.00 35.91 169 HIS A N 1
ATOM 1299 C CA . HIS A 1 169 ? -0.319 57.171 68.472 1.00 30.84 169 HIS A CA 1
ATOM 1300 C C . HIS A 1 169 ? -0.456 55.930 69.355 1.00 32.22 169 HIS A C 1
ATOM 1301 O O . HIS A 1 169 ? 0.164 55.839 70.411 1.00 34.92 169 HIS A O 1
ATOM 1308 N N . ILE A 1 170 ? -1.306 54.999 68.933 1.00 33.46 170 ILE A N 1
ATOM 1309 C CA . ILE A 1 170 ? -1.539 53.754 69.664 1.00 31.03 170 ILE A CA 1
ATOM 1310 C C . ILE A 1 170 ? -0.295 52.870 69.591 1.00 29.11 170 ILE A C 1
ATOM 1311 O O . ILE A 1 170 ? 0.429 52.876 68.586 1.00 28.95 170 ILE A O 1
ATOM 1316 N N . PRO A 1 171 ? -0.030 52.100 70.652 1.00 27.77 171 PRO A N 1
ATOM 1317 C CA . PRO A 1 171 ? 1.140 51.229 70.656 1.00 30.14 171 PRO A CA 1
ATOM 1318 C C . PRO A 1 171 ? 1.018 50.095 69.665 1.00 30.73 171 PRO A C 1
ATOM 1319 O O . PRO A 1 171 ? -0.071 49.771 69.190 1.00 33.51 171 PRO A O 1
ATOM 1323 N N . TYR A 1 172 ? 2.156 49.514 69.331 1.00 30.89 172 TYR A N 1
ATOM 1324 C CA . TYR A 1 172 ? 2.187 48.383 68.440 1.00 33.72 172 TYR A CA 1
ATOM 1325 C C . TYR A 1 172 ? 1.773 47.167 69.264 1.00 35.22 172 TYR A C 1
ATOM 1326 O O . TYR A 1 172 ? 2.245 46.964 70.387 1.00 34.90 172 TYR A O 1
ATOM 1335 N N . ARG A 1 173 ? 0.849 46.388 68.718 1.00 37.58 173 ARG A N 1
ATOM 1336 C CA . ARG A 1 173 ? 0.368 45.189 69.382 1.00 35.02 173 ARG A CA 1
ATOM 1337 C C . ARG A 1 173 ? 0.280 44.099 68.335 1.00 35.63 173 ARG A C 1
ATOM 1338 O O . ARG A 1 173 ? 0.244 44.384 67.131 1.00 33.56 173 ARG A O 1
ATOM 1346 N N . GLU A 1 174 ? 0.249 42.856 68.806 1.00 39.40 174 GLU A N 1
ATOM 1347 C CA . GLU A 1 174 ? 0.148 41.692 67.941 1.00 45.74 174 GLU A CA 1
ATOM 1348 C C . GLU A 1 174 ? -0.953 40.789 68.478 1.00 47.30 174 GLU A C 1
ATOM 1349 O O . GLU A 1 174 ? -1.686 41.181 69.389 1.00 43.24 174 GLU A O 1
ATOM 1355 N N . LYS A 1 175 ? -1.047 39.583 67.916 1.00 54.33 175 LYS A N 1
ATOM 1356 C CA . LYS A 1 175 ? -2.042 38.568 68.282 1.00 63.06 175 LYS A CA 1
ATOM 1357 C C . LYS A 1 175 ? -3.439 38.976 67.819 1.00 66.74 175 LYS A C 1
ATOM 1358 O O . LYS A 1 175 ? -4.424 38.300 68.126 1.00 70.13 175 LYS A O 1
ATOM 1364 N N . LYS A 1 176 ? -3.531 40.100 67.119 1.00 70.08 176 LYS A N 1
ATOM 1365 C CA . LYS A 1 176 ? -4.813 40.596 66.639 1.00 71.96 176 LYS A CA 1
ATOM 1366 C C . LYS A 1 176 ? -5.534 39.552 65.785 1.00 76.77 176 LYS A C 1
ATOM 1367 O O . LYS A 1 176 ? -4.901 38.806 65.032 1.00 77.39 176 LYS A O 1
ATOM 1373 N N . ASN A 1 177 ? -6.854 39.478 65.938 1.00 80.68 177 ASN A N 1
ATOM 1374 C CA . ASN A 1 177 ? -7.660 38.533 65.169 1.00 83.69 177 ASN A CA 1
ATOM 1375 C C . ASN A 1 177 ? -7.991 39.132 63.812 1.00 83.93 177 ASN A C 1
ATOM 1376 O O . ASN A 1 177 ? -8.401 40.290 63.721 1.00 84.26 177 ASN A O 1
ATOM 1381 N N . LEU A 1 178 ? -7.821 38.337 62.762 1.00 84.72 178 LEU A N 1
ATOM 1382 C CA . LEU A 1 178 ? -8.067 38.797 61.398 1.00 88.10 178 LEU A CA 1
ATOM 1383 C C . LEU A 1 178 ? -9.522 39.195 61.158 1.00 89.07 178 LEU A C 1
ATOM 1384 O O . LEU A 1 178 ? -10.441 38.403 61.380 1.00 88.25 178 LEU A O 1
ATOM 1389 N N . SER A 1 179 ? -9.706 40.431 60.696 1.00 90.28 179 SER A N 1
ATOM 1390 C CA . SER A 1 179 ? -11.028 41.006 60.455 1.00 88.45 179 SER A CA 1
ATOM 1391 C C . SER A 1 179 ? -11.583 40.979 59.025 1.00 83.91 179 SER A C 1
ATOM 1392 O O . SER A 1 179 ? -12.259 40.028 58.624 1.00 81.05 179 SER A O 1
ATOM 1395 N N . GLY A 1 180 ? -11.298 42.048 58.283 1.00 79.07 180 GLY A N 1
ATOM 1396 C CA . GLY A 1 180 ? -11.793 42.219 56.928 1.00 72.54 180 GLY A CA 1
ATOM 1397 C C . GLY A 1 180 ? -11.380 41.306 55.790 1.00 67.00 180 GLY A C 1
ATOM 1398 O O . GLY A 1 180 ? -10.810 40.230 55.975 1.00 69.68 180 GLY A O 1
ATOM 1399 N N . THR A 1 181 ? -11.671 41.786 54.587 1.00 60.78 181 THR A N 1
ATOM 1400 C CA . THR A 1 181 ? -11.404 41.086 53.340 1.00 53.14 181 THR A CA 1
ATOM 1401 C C . THR A 1 181 ? -9.961 40.654 53.114 1.00 46.94 181 THR A C 1
ATOM 1402 O O . THR A 1 181 ? -9.080 41.477 52.846 1.00 46.46 181 THR A O 1
ATOM 1406 N N . ALA A 1 182 ? -9.756 39.342 53.136 1.00 41.20 182 ALA A N 1
ATOM 1407 C CA . ALA A 1 182 ? -8.441 38.745 52.941 1.00 37.69 182 ALA A CA 1
ATOM 1408 C C . ALA A 1 182 ? -7.771 39.154 51.643 1.00 32.39 182 ALA A C 1
ATOM 1409 O O . ALA A 1 182 ? -6.584 39.451 51.636 1.00 33.50 182 ALA A O 1
ATOM 1411 N N . ARG A 1 183 ? -8.533 39.181 50.554 1.00 29.20 183 ARG A N 1
ATOM 1412 C CA . ARG A 1 183 ? -7.993 39.539 49.244 1.00 28.28 183 ARG A CA 1
ATOM 1413 C C . ARG A 1 183 ? -7.274 40.894 49.172 1.00 31.83 183 ARG A C 1
ATOM 1414 O O . ARG A 1 183 ? -6.328 41.073 48.390 1.00 31.96 183 ARG A O 1
ATOM 1422 N N . TYR A 1 184 ? -7.719 41.847 49.987 1.00 32.06 184 TYR A N 1
ATOM 1423 C CA . TYR A 1 184 ? -7.153 43.189 49.955 1.00 29.75 184 TYR A CA 1
ATOM 1424 C C . TYR A 1 184 ? -6.286 43.574 51.142 1.00 27.95 184 TYR A C 1
ATOM 1425 O O . TYR A 1 184 ? -5.457 44.476 51.025 1.00 28.55 184 TYR A O 1
ATOM 1434 N N . MET A 1 185 ? -6.442 42.888 52.268 1.00 27.15 185 MET A N 1
ATOM 1435 C CA . MET A 1 185 ? -5.658 43.256 53.440 1.00 33.56 185 MET A CA 1
ATOM 1436 C C . MET A 1 185 ? -4.138 43.288 53.266 1.00 34.75 185 MET A C 1
ATOM 1437 O O . MET A 1 185 ? -3.562 42.682 52.353 1.00 36.44 185 MET A O 1
ATOM 1442 N N . SER A 1 186 ? -3.503 44.094 54.099 1.00 34.27 186 SER A N 1
ATOM 1443 C CA . SER A 1 186 ? -2.066 44.227 54.068 1.00 32.72 186 SER A CA 1
ATOM 1444 C C . SER A 1 186 ? -1.434 42.966 54.660 1.00 32.45 186 SER A C 1
ATOM 1445 O O . SER A 1 186 ? -2.083 42.203 55.391 1.00 29.93 186 SER A O 1
ATOM 1448 N N . ILE A 1 187 ? -0.161 42.760 54.348 1.00 33.36 187 ILE A N 1
ATOM 1449 C CA . ILE A 1 187 ? 0.582 41.624 54.862 1.00 33.60 187 ILE A CA 1
ATOM 1450 C C . ILE A 1 187 ? 0.668 41.708 56.397 1.00 33.76 187 ILE A C 1
ATOM 1451 O O . ILE A 1 187 ? 0.477 40.709 57.088 1.00 34.84 187 ILE A O 1
ATOM 1456 N N . ASN A 1 188 ? 0.877 42.909 56.929 1.00 33.35 188 ASN A N 1
ATOM 1457 C CA . ASN A 1 188 ? 0.953 43.098 58.381 1.00 33.83 188 ASN A CA 1
ATOM 1458 C C . ASN A 1 188 ? -0.314 42.598 59.048 1.00 31.39 188 ASN A C 1
ATOM 1459 O O . ASN A 1 188 ? -0.268 42.040 60.140 1.00 31.59 188 ASN A O 1
ATOM 1464 N N . THR A 1 189 ? -1.450 42.819 58.392 1.00 33.16 189 THR A N 1
ATOM 1465 C CA . THR A 1 189 ? -2.738 42.399 58.928 1.00 33.02 189 THR A CA 1
ATOM 1466 C C . THR A 1 189 ? -2.779 40.872 59.043 1.00 35.54 189 THR A C 1
ATOM 1467 O O . THR A 1 189 ? -3.118 40.334 60.099 1.00 34.37 189 THR A O 1
ATOM 1471 N N . HIS A 1 190 ? -2.385 40.180 57.974 1.00 35.79 190 HIS A N 1
ATOM 1472 C CA . HIS A 1 190 ? -2.356 38.717 57.980 1.00 34.93 190 HIS A CA 1
ATOM 1473 C C . HIS A 1 190 ? -1.528 38.253 59.160 1.00 36.17 190 HIS A C 1
ATOM 1474 O O . HIS A 1 190 ? -1.898 37.306 59.845 1.00 41.91 190 HIS A O 1
ATOM 1481 N N . LEU A 1 191 ? -0.423 38.952 59.406 1.00 35.26 191 LEU A N 1
ATOM 1482 C CA . LEU A 1 191 ? 0.480 38.623 60.500 1.00 34.06 191 LEU A CA 1
ATOM 1483 C C . LEU A 1 191 ? -0.065 38.925 61.905 1.00 38.34 191 LEU A C 1
ATOM 1484 O O . LEU A 1 191 ? 0.667 38.804 62.893 1.00 41.39 191 LEU A O 1
ATOM 1489 N N . GLY A 1 192 ? -1.339 39.305 61.995 1.00 39.77 192 GLY A N 1
ATOM 1490 C CA . GLY A 1 192 ? -1.953 39.595 63.283 1.00 35.73 192 GLY A CA 1
ATOM 1491 C C . GLY A 1 192 ? -1.413 40.813 64.009 1.00 35.26 192 GLY A C 1
ATOM 1492 O O . GLY A 1 192 ? -1.427 40.870 65.244 1.00 37.21 192 GLY A O 1
ATOM 1493 N N . ARG A 1 193 ? -0.940 41.795 63.252 1.00 34.02 193 ARG A N 1
ATOM 1494 C CA . ARG A 1 193 ? -0.398 43.020 63.835 1.00 34.44 193 ARG A CA 1
ATOM 1495 C C . ARG A 1 193 ? -1.429 44.142 63.854 1.00 34.65 193 ARG A C 1
ATOM 1496 O O . ARG A 1 193 ? -2.296 44.218 62.976 1.00 34.22 193 ARG A O 1
ATOM 1504 N N . GLU A 1 194 ? -1.319 45.023 64.843 1.00 33.91 194 GLU A N 1
ATOM 1505 C CA . GLU A 1 194 ? -2.220 46.164 64.954 1.00 33.91 194 GLU A CA 1
ATOM 1506 C C . GLU A 1 194 ? -2.132 46.973 63.654 1.00 35.57 194 GLU A C 1
ATOM 1507 O O . GLU A 1 194 ? -1.036 47.234 63.148 1.00 34.68 194 GLU A O 1
ATOM 1513 N N . GLN A 1 195 ? -3.283 47.330 63.094 1.00 34.20 195 GLN A N 1
ATOM 1514 C CA . GLN A 1 195 ? -3.318 48.104 61.860 1.00 33.14 195 GLN A CA 1
ATOM 1515 C C . GLN A 1 195 ? -3.213 49.597 62.112 1.00 31.32 195 GLN A C 1
ATOM 1516 O O . GLN A 1 195 ? -3.752 50.116 63.094 1.00 33.21 195 GLN A O 1
ATOM 1522 N N . SER A 1 196 ? -2.522 50.281 61.210 1.00 30.49 196 SER A N 1
ATOM 1523 C CA . SER A 1 196 ? -2.335 51.722 61.291 1.00 30.64 196 SER A CA 1
ATOM 1524 C C . SER A 1 196 ? -2.538 52.301 59.888 1.00 30.60 196 SER A C 1
ATOM 1525 O O . SER A 1 196 ? -2.992 51.592 58.979 1.00 29.29 196 SER A O 1
ATOM 1528 N N . ARG A 1 197 ? -2.191 53.573 59.708 1.00 30.55 197 ARG A N 1
ATOM 1529 C CA . ARG A 1 197 ? -2.361 54.252 58.431 1.00 26.24 197 ARG A CA 1
ATOM 1530 C C . ARG A 1 197 ? -1.752 53.542 57.234 1.00 26.37 197 ARG A C 1
ATOM 1531 O O . ARG A 1 197 ? -2.359 53.496 56.163 1.00 25.88 197 ARG A O 1
ATOM 1539 N N . ARG A 1 198 ? -0.564 52.983 57.414 1.00 28.28 198 ARG A N 1
ATOM 1540 C CA . ARG A 1 198 ? 0.124 52.267 56.340 1.00 30.65 198 ARG A CA 1
ATOM 1541 C C . ARG A 1 198 ? -0.705 51.111 55.760 1.00 28.89 198 ARG A C 1
ATOM 1542 O O . ARG A 1 198 ? -0.728 50.888 54.543 1.00 30.73 198 ARG A O 1
ATOM 1550 N N . ASP A 1 199 ? -1.414 50.404 56.633 1.00 28.40 199 ASP A N 1
ATOM 1551 C CA . ASP A 1 199 ? -2.227 49.261 56.229 1.00 28.20 199 ASP A CA 1
ATOM 1552 C C . ASP A 1 199 ? -3.372 49.641 55.302 1.00 27.58 199 ASP A C 1
ATOM 1553 O O . ASP A 1 199 ? -3.644 48.930 54.332 1.00 25.97 199 ASP A O 1
ATOM 1558 N N . ASP A 1 200 ? -4.010 50.780 55.584 1.00 28.33 200 ASP A N 1
ATOM 1559 C CA . ASP A 1 200 ? -5.105 51.290 54.754 1.00 25.76 200 ASP A CA 1
ATOM 1560 C C . ASP A 1 200 ? -4.546 51.600 53.370 1.00 24.36 200 ASP A C 1
ATOM 1561 O O . ASP A 1 200 ? -5.158 51.274 52.350 1.00 23.99 200 ASP A O 1
ATOM 1566 N N . LEU A 1 201 ? -3.370 52.224 53.349 1.00 24.77 201 LEU A N 1
ATOM 1567 C CA . LEU A 1 201 ? -2.717 52.593 52.099 1.00 27.67 201 LEU A CA 1
ATOM 1568 C C . LEU A 1 201 ? -2.296 51.375 51.283 1.00 29.74 201 LEU A C 1
ATOM 1569 O O . LEU A 1 201 ? -2.393 51.390 50.047 1.00 28.39 201 LEU A O 1
ATOM 1574 N N . GLU A 1 202 ? -1.831 50.327 51.968 1.00 29.69 202 GLU A N 1
ATOM 1575 C CA . GLU A 1 202 ? -1.419 49.095 51.296 1.00 31.11 202 GLU A CA 1
ATOM 1576 C C . GLU A 1 202 ? -2.632 48.385 50.693 1.00 30.14 202 GLU A C 1
ATOM 1577 O O . GLU A 1 202 ? -2.598 47.959 49.526 1.00 27.98 202 GLU A O 1
ATOM 1583 N N . ALA A 1 203 ? -3.700 48.260 51.487 1.00 27.66 203 ALA A N 1
ATOM 1584 C CA . ALA A 1 203 ? -4.932 47.617 51.022 1.00 26.61 203 ALA A CA 1
ATOM 1585 C C . ALA A 1 203 ? -5.467 48.366 49.805 1.00 25.06 203 ALA A C 1
ATOM 1586 O O . ALA A 1 203 ? -5.959 47.751 48.857 1.00 25.36 203 ALA A O 1
ATOM 1588 N N . LEU A 1 204 ? -5.292 49.689 49.809 1.00 26.96 204 LEU A N 1
ATOM 1589 C CA . LEU A 1 204 ? -5.735 50.547 48.712 1.00 25.44 204 LEU A CA 1
ATOM 1590 C C . LEU A 1 204 ? -4.907 50.244 47.460 1.00 25.83 204 LEU A C 1
ATOM 1591 O O . LEU A 1 204 ? -5.429 50.243 46.338 1.00 25.40 204 LEU A O 1
ATOM 1596 N N . GLY A 1 205 ? -3.627 49.937 47.662 1.00 26.99 205 GLY A N 1
ATOM 1597 C CA . GLY A 1 205 ? -2.761 49.575 46.554 1.00 25.34 205 GLY A CA 1
ATOM 1598 C C . GLY A 1 205 ? -3.191 48.233 45.980 1.00 24.92 205 GLY A C 1
ATOM 1599 O O . GLY A 1 205 ? -3.136 48.009 44.766 1.00 28.42 205 GLY A O 1
ATOM 1600 N N . HIS A 1 206 ? -3.608 47.323 46.854 1.00 25.35 206 HIS A N 1
ATOM 1601 C CA . HIS A 1 206 ? -4.085 46.007 46.416 1.00 28.27 206 HIS A CA 1
ATOM 1602 C C . HIS A 1 206 ? -5.312 46.167 45.515 1.00 29.17 206 HIS A C 1
ATOM 1603 O O . HIS A 1 206 ? -5.428 45.489 44.491 1.00 27.24 206 HIS A O 1
ATOM 1610 N N . VAL A 1 207 ? -6.208 47.080 45.896 1.00 25.87 207 VAL A N 1
ATOM 1611 C CA . VAL A 1 207 ? -7.419 47.356 45.126 1.00 22.62 207 VAL A CA 1
ATOM 1612 C C . VAL A 1 207 ? -7.066 47.937 43.758 1.00 23.85 207 VAL A C 1
ATOM 1613 O O . VAL A 1 207 ? -7.660 47.560 42.742 1.00 24.43 207 VAL A O 1
ATOM 1617 N N . PHE A 1 208 ? -6.088 48.841 43.735 1.00 24.64 208 PHE A N 1
ATOM 1618 C CA . PHE A 1 208 ? -5.662 49.471 42.490 1.00 26.13 208 PHE A CA 1
ATOM 1619 C C . PHE A 1 208 ? -5.140 48.434 41.508 1.00 27.10 208 PHE A C 1
ATOM 1620 O O . PHE A 1 208 ? -5.451 48.479 40.312 1.00 26.63 208 PHE A O 1
ATOM 1628 N N . MET A 1 209 ? -4.325 47.511 42.013 1.00 30.30 209 MET A N 1
ATOM 1629 C CA . MET A 1 209 ? -3.754 46.462 41.176 1.00 29.36 209 MET A CA 1
ATOM 1630 C C . MET A 1 209 ? -4.854 45.505 40.728 1.00 25.39 209 MET A C 1
ATOM 1631 O O . MET A 1 209 ? -4.858 45.026 39.591 1.00 26.66 209 MET A O 1
ATOM 1636 N N . TYR A 1 210 ? -5.807 45.266 41.618 1.00 23.33 210 TYR A N 1
ATOM 1637 C CA . TYR A 1 210 ? -6.952 44.421 41.310 1.00 25.83 210 TYR A CA 1
ATOM 1638 C C . TYR A 1 210 ? -7.697 45.028 40.098 1.00 29.33 210 TYR A C 1
ATOM 1639 O O . TYR A 1 210 ? -8.018 44.315 39.138 1.00 28.15 210 TYR A O 1
ATOM 1648 N N . PHE A 1 211 ? -7.926 46.345 40.137 1.00 27.51 211 PHE A N 1
ATOM 1649 C CA . PHE A 1 211 ? -8.606 47.065 39.055 1.00 27.20 211 PHE A CA 1
ATOM 1650 C C . PHE A 1 211 ? -7.884 46.940 37.715 1.00 26.84 211 PHE A C 1
ATOM 1651 O O . PHE A 1 211 ? -8.504 46.739 36.671 1.00 28.12 211 PHE A O 1
ATOM 1659 N N . LEU A 1 212 ? -6.575 47.138 37.748 1.00 31.01 212 LEU A N 1
ATOM 1660 C CA . LEU A 1 212 ? -5.747 47.087 36.550 1.00 31.00 212 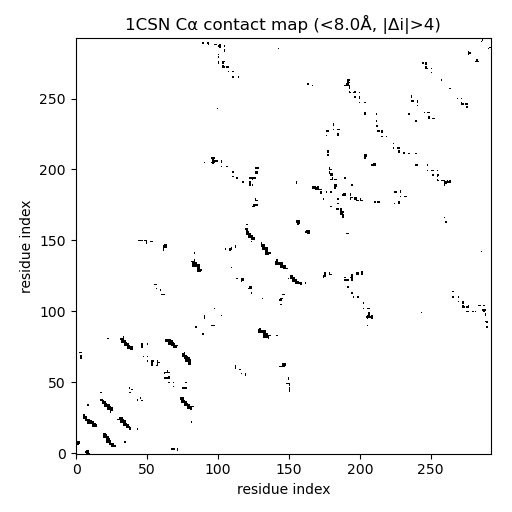LEU A CA 1
ATOM 1661 C C . LEU A 1 212 ? -5.612 45.717 35.910 1.00 30.46 212 LEU A C 1
ATOM 1662 O O . LEU A 1 212 ? -5.727 45.582 34.689 1.00 30.06 212 LEU A O 1
ATOM 1667 N N . ARG A 1 213 ? -5.328 44.715 36.733 1.00 30.33 213 ARG A N 1
ATOM 1668 C CA . ARG A 1 213 ? -5.114 43.354 36.252 1.00 31.87 213 ARG A CA 1
ATOM 1669 C C . ARG A 1 213 ? -6.389 42.558 36.013 1.00 32.79 213 ARG A C 1
ATOM 1670 O O . ARG A 1 213 ? -6.411 41.648 35.183 1.00 34.64 213 ARG A O 1
ATOM 1678 N N . GLY A 1 214 ? -7.417 42.848 36.800 1.00 33.10 214 GLY A N 1
ATOM 1679 C CA . GLY A 1 214 ? -8.659 42.117 36.683 1.00 33.75 214 GLY A CA 1
ATOM 1680 C C . GLY A 1 214 ? -8.692 41.065 37.772 1.00 33.35 214 GLY A C 1
ATOM 1681 O O . GLY A 1 214 ? -9.733 40.474 38.051 1.00 35.74 214 GLY A O 1
ATOM 1682 N N . SER A 1 215 ? -7.548 40.840 38.406 1.00 33.33 215 SER A N 1
ATOM 1683 C CA . SER A 1 215 ? -7.448 39.864 39.482 1.00 34.53 215 SER A CA 1
ATOM 1684 C C . SER A 1 215 ? -6.093 39.944 40.167 1.00 32.57 215 SER A C 1
ATOM 1685 O O . SER A 1 215 ? -5.154 40.546 39.652 1.00 34.74 215 SER A O 1
ATOM 1688 N N . LEU A 1 216 ? -6.009 39.320 41.332 1.00 33.22 216 LEU A N 1
ATOM 1689 C CA . LEU A 1 216 ? -4.790 39.292 42.114 1.00 33.93 216 LEU A CA 1
ATOM 1690 C C . LEU A 1 216 ? -4.278 37.850 42.108 1.00 38.85 216 LEU A C 1
ATOM 1691 O O . LEU A 1 216 ? -5.071 36.902 42.044 1.00 38.97 216 LEU A O 1
ATOM 1696 N N . PRO A 1 217 ? -2.948 37.666 42.204 1.00 37.76 217 PRO A N 1
ATOM 1697 C CA . PRO A 1 217 ? -2.308 36.347 42.204 1.00 35.51 217 PRO A CA 1
ATOM 1698 C C . PRO A 1 217 ? -2.807 35.400 43.295 1.00 38.04 217 PRO A C 1
ATOM 1699 O O . PRO A 1 217 ? -2.729 34.186 43.142 1.00 40.62 217 PRO A O 1
ATOM 1703 N N . TRP A 1 218 ? -3.321 35.957 44.388 1.00 36.64 218 TRP A N 1
ATOM 1704 C CA . TRP A 1 218 ? -3.818 35.162 45.509 1.00 36.18 218 TRP A CA 1
ATOM 1705 C C . TRP A 1 218 ? -5.333 34.925 45.562 1.00 40.14 218 TRP A C 1
ATOM 1706 O O . TRP A 1 218 ? -5.872 34.566 46.613 1.00 41.98 218 TRP A O 1
ATOM 1717 N N . GLN A 1 219 ? -6.028 35.157 44.454 1.00 42.91 219 GLN A N 1
ATOM 1718 C CA . GLN A 1 219 ? -7.472 34.943 44.418 1.00 46.48 219 GLN A CA 1
ATOM 1719 C C . GLN A 1 219 ? -7.756 33.471 44.153 1.00 50.12 219 GLN A C 1
ATOM 1720 O O . GLN A 1 219 ? -7.032 32.834 43.389 1.00 46.86 219 GLN A O 1
ATOM 1726 N N . GLY A 1 220 ? -8.806 32.944 44.784 1.00 57.56 220 GLY A N 1
ATOM 1727 C CA . GLY A 1 220 ? -9.181 31.547 44.612 1.00 68.05 220 GLY A CA 1
ATOM 1728 C C . GLY A 1 220 ? -8.019 30.568 44.691 1.00 77.21 220 GLY A C 1
ATOM 1729 O O . GLY A 1 220 ? -7.494 30.144 43.661 1.00 79.37 220 GLY A O 1
ATOM 1730 N N . LEU A 1 221 ? -7.626 30.186 45.904 1.00 81.57 221 LEU A N 1
ATOM 1731 C CA . LEU A 1 221 ? -6.507 29.267 46.064 1.00 86.65 221 LEU A CA 1
ATOM 1732 C C . LEU A 1 221 ? -6.831 27.763 46.013 1.00 96.15 221 LEU A C 1
ATOM 1733 O O . LEU A 1 221 ? -7.177 27.241 44.951 1.00 100.17 221 LEU A O 1
ATOM 1738 N N . LYS A 1 222 ? -6.712 27.063 47.140 1.00 103.18 222 LYS A N 1
ATOM 1739 C CA . LYS A 1 222 ? -6.980 25.624 47.178 1.00 106.95 222 LYS A CA 1
ATOM 1740 C C . LYS A 1 222 ? -7.943 25.233 48.288 1.00 109.24 222 LYS A C 1
ATOM 1741 O O . LYS A 1 222 ? -8.308 26.059 49.129 1.00 105.01 222 LYS A O 1
ATOM 1747 N N . ALA A 1 223 ? -8.303 23.948 48.298 1.00 113.96 223 ALA A N 1
ATOM 1748 C CA . ALA A 1 223 ? -9.218 23.372 49.283 1.00 117.50 223 ALA A CA 1
ATOM 1749 C C . ALA A 1 223 ? -8.675 23.521 50.704 1.00 119.56 223 ALA A C 1
ATOM 1750 O O . ALA A 1 223 ? -8.095 22.588 51.268 1.00 119.48 223 ALA A O 1
ATOM 1752 N N . ALA A 1 224 ? -8.869 24.710 51.263 1.00 120.75 224 ALA A N 1
ATOM 1753 C CA . ALA A 1 224 ? -8.421 25.040 52.605 1.00 119.54 224 ALA A CA 1
ATOM 1754 C C . ALA A 1 224 ? -9.613 25.548 53.415 1.00 119.38 224 ALA A C 1
ATOM 1755 O O . ALA A 1 224 ? -10.713 25.715 52.881 1.00 119.13 224 ALA A O 1
ATOM 1757 N N . THR A 1 225 ? -9.401 25.758 54.711 1.00 118.47 225 THR A N 1
ATOM 1758 C CA . THR A 1 225 ? -10.453 26.263 55.588 1.00 115.98 225 THR A CA 1
ATOM 1759 C C . THR A 1 225 ? -10.228 27.760 55.806 1.00 114.38 225 THR A C 1
ATOM 1760 O O . THR A 1 225 ? -9.237 28.305 55.330 1.00 114.93 225 THR A O 1
ATOM 1764 N N . ASN A 1 226 ? -11.127 28.413 56.537 1.00 112.10 226 ASN A N 1
ATOM 1765 C CA . ASN A 1 226 ? -11.017 29.852 56.795 1.00 108.43 226 ASN A CA 1
ATOM 1766 C C . ASN A 1 226 ? -9.643 30.314 57.257 1.00 104.61 226 ASN A C 1
ATOM 1767 O O . ASN A 1 226 ? -8.976 31.075 56.557 1.00 104.50 226 ASN A O 1
ATOM 1772 N N . LYS A 1 227 ? -9.212 29.835 58.419 1.00 100.05 227 LYS A N 1
ATOM 1773 C CA . LYS A 1 227 ? -7.912 30.211 58.962 1.00 96.21 227 LYS A CA 1
ATOM 1774 C C . LYS A 1 227 ? -6.798 29.830 57.986 1.00 92.42 227 LYS A C 1
ATOM 1775 O O . LYS A 1 227 ? -5.750 30.475 57.945 1.00 92.31 227 LYS A O 1
ATOM 1781 N N . GLN A 1 228 ? -7.044 28.794 57.187 1.00 89.36 228 GLN A N 1
ATOM 1782 C CA . GLN A 1 228 ? -6.080 28.343 56.188 1.00 87.94 228 GLN A CA 1
ATOM 1783 C C . GLN A 1 228 ? -6.119 29.273 54.978 1.00 83.72 228 GLN A C 1
ATOM 1784 O O . GLN A 1 228 ? -5.104 29.492 54.322 1.00 84.80 228 GLN A O 1
ATOM 1790 N N . LYS A 1 229 ? -7.297 29.814 54.688 1.00 79.70 229 LYS A N 1
ATOM 1791 C CA . LYS A 1 229 ? -7.488 30.708 53.554 1.00 75.62 229 LYS A CA 1
ATOM 1792 C C . LYS A 1 229 ? -6.673 31.976 53.761 1.00 72.10 229 LYS A C 1
ATOM 1793 O O . LYS A 1 229 ? -5.804 32.308 52.956 1.00 69.32 229 LYS A O 1
ATOM 1799 N N . TYR A 1 230 ? -6.931 32.660 54.869 1.00 70.35 230 TYR A N 1
ATOM 1800 C CA . TYR A 1 230 ? -6.219 33.889 55.194 1.00 69.48 230 TYR A CA 1
ATOM 1801 C C . TYR A 1 230 ? -4.711 33.660 55.190 1.00 66.98 230 TYR A C 1
ATOM 1802 O O . TYR A 1 230 ? -3.950 34.507 54.719 1.00 65.39 230 TYR A O 1
ATOM 1811 N N . GLU A 1 231 ? -4.289 32.509 55.707 1.00 68.51 231 GLU A N 1
ATOM 1812 C CA . GLU A 1 231 ? -2.870 32.158 55.782 1.00 68.50 231 GLU A CA 1
ATOM 1813 C C . GLU A 1 231 ? -2.224 31.872 54.428 1.00 61.41 231 GLU A C 1
ATOM 1814 O O . GLU A 1 231 ? -1.151 32.393 54.122 1.00 56.36 231 GLU A O 1
ATOM 1820 N N . ARG A 1 232 ? -2.859 31.022 53.633 1.00 57.90 232 ARG A N 1
ATOM 1821 C CA . ARG A 1 232 ? -2.329 30.697 52.323 1.00 58.07 232 ARG A CA 1
ATOM 1822 C C . ARG A 1 232 ? -2.255 31.996 51.521 1.00 52.30 232 ARG A C 1
ATOM 1823 O O . ARG A 1 232 ? -1.254 32.267 50.859 1.00 51.79 232 ARG A O 1
ATOM 1831 N N . ILE A 1 233 ? -3.289 32.827 51.639 1.00 48.85 233 ILE A N 1
ATOM 1832 C CA . ILE A 1 233 ? -3.327 34.115 50.941 1.00 44.59 233 ILE A CA 1
ATOM 1833 C C . ILE A 1 233 ? -2.185 35.008 51.429 1.00 40.80 233 ILE A C 1
ATOM 1834 O O . ILE A 1 233 ? -1.455 35.597 50.625 1.00 37.07 233 ILE A O 1
ATOM 1839 N N . GLY A 1 234 ? -1.998 35.052 52.745 1.00 37.32 234 GLY A N 1
ATOM 1840 C CA . GLY A 1 234 ? -0.937 35.863 53.322 1.00 41.96 234 GLY A CA 1
ATOM 1841 C C . GLY A 1 234 ? 0.433 35.441 52.835 1.00 44.68 234 GLY A C 1
ATOM 1842 O O . GLY A 1 234 ? 1.281 36.278 52.509 1.00 44.35 234 GLY A O 1
ATOM 1843 N N . GLU A 1 235 ? 0.632 34.128 52.758 1.00 47.36 235 GLU A N 1
ATOM 1844 C CA . GLU A 1 235 ? 1.887 33.554 52.302 1.00 48.85 235 GLU A CA 1
ATOM 1845 C C . GLU A 1 235 ? 2.116 33.896 50.833 1.00 46.08 235 GLU A C 1
ATOM 1846 O O . GLU A 1 235 ? 3.228 34.247 50.433 1.00 45.25 235 GLU A O 1
ATOM 1852 N N . LYS A 1 236 ? 1.052 33.826 50.040 1.00 41.59 236 LYS A N 1
ATOM 1853 C CA . LYS A 1 236 ? 1.140 34.134 48.620 1.00 40.37 236 LYS A CA 1
ATOM 1854 C C . LYS A 1 236 ? 1.470 35.615 48.413 1.00 40.29 236 LYS A C 1
ATOM 1855 O O . LYS A 1 236 ? 2.190 35.975 47.482 1.00 38.96 236 LYS A O 1
ATOM 1861 N N . LYS A 1 237 ? 0.964 36.474 49.290 1.00 41.08 237 LYS A N 1
ATOM 1862 C CA . LYS A 1 237 ? 1.246 37.903 49.181 1.00 41.35 237 LYS A CA 1
ATOM 1863 C C . LYS A 1 237 ? 2.717 38.169 49.427 1.00 41.16 237 LYS A C 1
ATOM 1864 O O . LYS A 1 237 ? 3.331 38.986 48.736 1.00 40.05 237 LYS A O 1
ATOM 1870 N N . GLN A 1 238 ? 3.277 37.464 50.408 1.00 44.86 238 GLN A N 1
ATOM 1871 C CA . GLN A 1 238 ? 4.690 37.597 50.762 1.00 47.12 238 GLN A CA 1
ATOM 1872 C C . GLN A 1 238 ? 5.598 37.006 49.681 1.00 46.56 238 GLN A C 1
ATOM 1873 O O . GLN A 1 238 ? 6.682 37.520 49.417 1.00 47.70 238 GLN A O 1
ATOM 1879 N N . SER A 1 239 ? 5.154 35.926 49.053 1.00 45.89 239 SER A N 1
ATOM 1880 C CA . SER A 1 239 ? 5.953 35.307 48.016 1.00 45.95 239 SER A CA 1
ATOM 1881 C C . SER A 1 239 ? 5.796 35.986 46.664 1.00 48.48 239 SER A C 1
ATOM 1882 O O . SER A 1 239 ? 6.550 35.690 45.742 1.00 55.05 239 SER A O 1
ATOM 1885 N N . THR A 1 240 ? 4.826 36.889 46.529 1.00 47.22 240 THR A N 1
ATOM 1886 C CA . THR A 1 240 ? 4.633 37.585 45.252 1.00 45.69 240 THR A CA 1
ATOM 1887 C C . THR A 1 240 ? 5.430 38.894 45.187 1.00 46.57 240 THR A C 1
ATOM 1888 O O . THR A 1 240 ? 5.178 39.831 45.947 1.00 50.90 240 THR A O 1
ATOM 1892 N N . PRO A 1 241 ? 6.416 38.971 44.279 1.00 46.23 241 PRO A N 1
ATOM 1893 C CA . PRO A 1 241 ? 7.248 40.171 44.126 1.00 44.16 241 PRO A CA 1
ATOM 1894 C C . PRO A 1 241 ? 6.489 41.347 43.511 1.00 42.66 241 PRO A C 1
ATOM 1895 O O . PRO A 1 241 ? 5.808 41.184 42.497 1.00 40.30 241 PRO A O 1
ATOM 1899 N N . LEU A 1 242 ? 6.679 42.540 44.076 1.00 39.49 242 LEU A N 1
ATOM 1900 C CA . LEU A 1 242 ? 6.018 43.750 43.588 1.00 38.72 242 LEU A CA 1
ATOM 1901 C C . LEU A 1 242 ? 6.305 44.074 42.130 1.00 37.81 242 LEU A C 1
ATOM 1902 O O . LEU A 1 242 ? 5.435 44.537 41.404 1.00 36.68 242 LEU A O 1
ATOM 1907 N N . ARG A 1 243 ? 7.532 43.829 41.704 1.00 41.55 243 ARG A N 1
ATOM 1908 C CA . ARG A 1 243 ? 7.926 44.101 40.325 1.00 43.88 243 ARG A CA 1
ATOM 1909 C C . ARG A 1 243 ? 7.086 43.210 39.419 1.00 41.53 243 ARG A C 1
ATOM 1910 O O . ARG A 1 243 ? 6.749 43.583 38.296 1.00 42.41 243 ARG A O 1
ATOM 1918 N N . GLU A 1 244 ? 6.727 42.043 39.951 1.00 39.67 244 GLU A N 1
ATOM 1919 C CA . GLU A 1 244 ? 5.928 41.048 39.248 1.00 42.40 244 GLU A CA 1
ATOM 1920 C C . GLU A 1 244 ? 4.458 41.457 39.274 1.00 41.86 244 GLU A C 1
ATOM 1921 O O . GLU A 1 244 ? 3.783 41.467 38.245 1.00 41.27 244 GLU A O 1
ATOM 1927 N N . LEU A 1 245 ? 3.984 41.813 40.463 1.00 37.28 245 LEU A N 1
ATOM 1928 C CA . LEU A 1 245 ? 2.613 42.241 40.663 1.00 32.57 245 LEU A CA 1
ATOM 1929 C C . LEU A 1 245 ? 2.268 43.433 39.772 1.00 30.68 245 LEU A C 1
ATOM 1930 O O . LEU A 1 245 ? 1.208 43.462 39.149 1.00 30.69 245 LEU A O 1
ATOM 1935 N N . CYS A 1 246 ? 3.194 44.379 39.661 1.00 29.73 246 CYS A N 1
ATOM 1936 C CA . CYS A 1 246 ? 2.964 45.591 38.886 1.00 27.00 246 CYS A CA 1
ATOM 1937 C C . CYS A 1 246 ? 3.536 45.623 37.481 1.00 26.84 246 CYS A C 1
ATOM 1938 O O . CYS A 1 246 ? 3.437 46.637 36.790 1.00 28.66 246 CYS A O 1
ATOM 1941 N N . ALA A 1 247 ? 4.106 44.512 37.040 1.00 31.05 247 ALA A N 1
ATOM 1942 C CA . ALA A 1 247 ? 4.703 44.439 35.714 1.00 32.48 247 ALA A CA 1
ATOM 1943 C C . ALA A 1 247 ? 3.720 44.768 34.593 1.00 33.66 247 ALA A C 1
ATOM 1944 O O . ALA A 1 247 ? 2.598 44.259 34.575 1.00 34.57 247 ALA A O 1
ATOM 1946 N N . GLY A 1 248 ? 4.150 45.634 33.680 1.00 32.61 248 GLY A N 1
ATOM 1947 C CA . GLY A 1 248 ? 3.334 46.005 32.542 1.00 30.73 248 GLY A CA 1
ATOM 1948 C C . GLY A 1 248 ? 2.575 47.302 32.688 1.00 34.15 248 GLY A C 1
ATOM 1949 O O . GLY A 1 248 ? 2.078 47.836 31.697 1.00 34.88 248 GLY A O 1
ATOM 1950 N N . PHE A 1 249 ? 2.484 47.820 33.911 1.00 34.20 249 PHE A N 1
ATOM 1951 C CA . PHE A 1 249 ? 1.756 49.062 34.161 1.00 34.84 249 PHE A CA 1
ATOM 1952 C C . PHE A 1 249 ? 2.728 50.181 34.535 1.00 36.60 249 PHE A C 1
ATOM 1953 O O . PHE A 1 249 ? 3.896 49.913 34.807 1.00 38.67 249 PHE A O 1
ATOM 1961 N N . PRO A 1 250 ? 2.269 51.448 34.521 1.00 36.75 250 PRO A N 1
ATOM 1962 C CA . PRO A 1 250 ? 3.129 52.584 34.865 1.00 35.74 250 PRO A CA 1
ATOM 1963 C C . PRO A 1 250 ? 3.919 52.375 36.148 1.00 37.53 250 PRO A C 1
ATOM 1964 O O . PRO A 1 250 ? 3.388 51.888 37.149 1.00 36.74 250 PRO A O 1
ATOM 1968 N N . GLU A 1 251 ? 5.187 52.774 36.101 1.00 39.54 251 GLU A N 1
ATOM 1969 C CA . GLU A 1 251 ? 6.134 52.659 37.208 1.00 40.94 251 GLU A CA 1
ATOM 1970 C C . GLU A 1 251 ? 5.595 53.185 38.542 1.00 35.47 251 GLU A C 1
ATOM 1971 O O . GLU A 1 251 ? 5.936 52.663 39.612 1.00 32.85 251 GLU A O 1
ATOM 1977 N N . GLU A 1 252 ? 4.743 54.207 38.470 1.00 34.79 252 GLU A N 1
ATOM 1978 C CA . GLU A 1 252 ? 4.153 54.822 39.658 1.00 30.51 252 GLU A CA 1
ATOM 1979 C C . GLU A 1 252 ? 3.336 53.859 40.508 1.00 29.43 252 GLU A C 1
ATOM 1980 O O . GLU A 1 252 ? 3.224 54.035 41.724 1.00 28.64 252 GLU A O 1
ATOM 1986 N N . PHE A 1 253 ? 2.769 52.839 39.877 1.00 27.49 253 PHE A N 1
ATOM 1987 C CA . PHE A 1 253 ? 1.998 51.867 40.628 1.00 31.48 253 PHE A CA 1
ATOM 1988 C C . PHE A 1 253 ? 2.940 51.042 41.509 1.00 32.95 253 PHE A C 1
ATOM 1989 O O . PHE A 1 253 ? 2.674 50.851 42.707 1.00 31.24 253 PHE A O 1
ATOM 1997 N N . TYR A 1 254 ? 4.079 50.630 40.946 1.00 33.89 254 TYR A N 1
ATOM 1998 C CA . TYR A 1 254 ? 5.062 49.877 41.721 1.00 32.59 254 TYR A CA 1
ATOM 1999 C C . TYR A 1 254 ? 5.561 50.760 42.876 1.00 32.14 254 TYR A C 1
ATOM 2000 O O . TYR A 1 254 ? 5.686 50.301 44.019 1.00 27.04 254 TYR A O 1
ATOM 2009 N N . LYS A 1 255 ? 5.841 52.025 42.563 1.00 32.83 255 LYS A N 1
ATOM 2010 C CA . LYS A 1 255 ? 6.319 52.980 43.555 1.00 30.93 255 LYS A CA 1
ATOM 2011 C C . LYS A 1 255 ? 5.322 53.180 44.693 1.00 33.91 255 LYS A C 1
ATOM 2012 O O . LYS A 1 255 ? 5.732 53.308 45.861 1.00 34.01 255 LYS A O 1
ATOM 2018 N N . TYR A 1 256 ? 4.026 53.213 44.361 1.00 32.44 256 TYR A N 1
ATOM 2019 C CA . TYR A 1 256 ? 2.988 53.371 45.379 1.00 29.17 256 TYR A CA 1
ATOM 2020 C C . TYR A 1 256 ? 3.020 52.157 46.299 1.00 27.05 256 TYR A C 1
ATOM 2021 O O . TYR A 1 256 ? 3.058 52.299 47.527 1.00 29.41 256 TYR A O 1
ATOM 2030 N N . MET A 1 257 ? 2.998 50.968 45.699 1.00 30.39 257 MET A N 1
ATOM 2031 C CA . MET A 1 257 ? 3.023 49.714 46.455 1.00 29.62 257 MET A CA 1
ATOM 2032 C C . MET A 1 257 ? 4.251 49.649 47.346 1.00 31.59 257 MET A C 1
ATOM 2033 O O . MET A 1 257 ? 4.170 49.304 48.528 1.00 28.43 257 MET A O 1
ATOM 2038 N N . HIS A 1 258 ? 5.389 50.013 46.771 1.00 33.82 258 HIS A N 1
ATOM 2039 C CA . HIS A 1 258 ? 6.643 49.992 47.499 1.00 35.79 258 HIS A CA 1
ATOM 2040 C C . HIS A 1 258 ? 6.639 50.928 48.718 1.00 34.84 258 HIS A C 1
ATOM 2041 O O . HIS A 1 258 ? 7.090 50.543 49.802 1.00 33.23 258 HIS A O 1
ATOM 2048 N N . TYR A 1 259 ? 6.132 52.148 48.535 1.00 31.18 259 TYR A N 1
ATOM 2049 C CA . TYR A 1 259 ? 6.052 53.123 49.620 1.00 31.34 259 TYR A CA 1
ATOM 2050 C C . TYR A 1 259 ? 5.161 52.613 50.767 1.00 35.04 259 TYR A C 1
ATOM 2051 O O . TYR A 1 259 ? 5.573 52.576 51.942 1.00 30.49 259 TYR A O 1
ATOM 2060 N N . ALA A 1 260 ? 3.934 52.227 50.414 1.00 37.19 260 ALA A N 1
ATOM 2061 C CA . ALA A 1 260 ? 2.958 51.736 51.385 1.00 35.86 260 ALA A CA 1
ATOM 2062 C C . ALA A 1 260 ? 3.500 50.552 52.182 1.00 35.51 260 ALA A C 1
ATOM 2063 O O . ALA A 1 260 ? 3.373 50.497 53.412 1.00 34.08 260 ALA A O 1
ATOM 2065 N N . ARG A 1 261 ? 4.110 49.609 51.473 1.00 35.20 261 ARG A N 1
ATOM 2066 C CA . ARG A 1 261 ? 4.670 48.420 52.098 1.00 35.82 261 ARG A CA 1
ATOM 2067 C C . ARG A 1 261 ? 5.789 48.740 53.079 1.00 37.36 261 ARG A C 1
ATOM 2068 O O . ARG A 1 261 ? 5.927 48.068 54.101 1.00 43.59 261 ARG A O 1
ATOM 2076 N N . ASN A 1 262 ? 6.549 49.792 52.800 1.00 37.45 262 ASN A N 1
ATOM 2077 C CA . ASN A 1 262 ? 7.678 50.137 53.647 1.00 36.42 262 ASN A CA 1
ATOM 2078 C C . ASN A 1 262 ? 7.503 51.142 54.782 1.00 36.93 262 ASN A C 1
ATOM 2079 O O . ASN A 1 262 ? 8.435 51.359 55.557 1.00 38.61 262 ASN A O 1
ATOM 2084 N N . LEU A 1 263 ? 6.327 51.745 54.906 1.00 34.91 263 LEU A N 1
ATOM 2085 C CA . LEU A 1 263 ? 6.089 52.705 55.986 1.00 34.97 263 LEU A CA 1
ATOM 2086 C C . LEU A 1 263 ? 6.207 52.061 57.370 1.00 32.74 263 LEU A C 1
ATOM 2087 O O . LEU A 1 263 ? 5.915 50.879 57.550 1.00 36.54 263 LEU A O 1
ATOM 2092 N N . ALA A 1 264 ? 6.633 52.844 58.349 1.00 31.60 264 ALA A N 1
ATOM 2093 C CA . ALA A 1 264 ? 6.749 52.340 59.706 1.00 31.44 264 ALA A CA 1
ATOM 2094 C C . ALA A 1 264 ? 5.357 52.358 60.334 1.00 31.02 264 ALA A C 1
ATOM 2095 O O . ALA A 1 264 ? 4.485 53.112 59.898 1.00 31.66 264 ALA A O 1
ATOM 2097 N N . PHE A 1 265 ? 5.178 51.582 61.398 1.00 31.02 265 PHE A N 1
ATOM 2098 C CA . PHE A 1 265 ? 3.904 51.497 62.100 1.00 32.53 265 PHE A CA 1
ATOM 2099 C C . PHE A 1 265 ? 3.247 52.852 62.409 1.00 35.39 265 PHE A C 1
ATOM 2100 O O . PHE A 1 265 ? 2.086 53.072 62.057 1.00 37.72 265 PHE A O 1
ATOM 2108 N N . ASP A 1 266 ? 3.963 53.756 63.072 1.00 33.87 266 ASP A N 1
ATOM 2109 C CA . ASP A 1 266 ? 3.368 55.048 63.392 1.00 34.32 266 ASP A CA 1
ATOM 2110 C C . ASP A 1 266 ? 3.723 56.195 62.467 1.00 32.78 266 ASP A C 1
ATOM 2111 O O . ASP A 1 266 ? 3.402 57.349 62.744 1.00 32.93 266 ASP A O 1
ATOM 2116 N N . ALA A 1 267 ? 4.298 55.863 61.322 1.00 33.24 267 ALA A N 1
ATOM 2117 C CA . ALA A 1 267 ? 4.689 56.871 60.350 1.00 33.81 267 ALA A CA 1
ATOM 2118 C C . ALA A 1 267 ? 3.494 57.626 59.771 1.00 33.50 267 ALA A C 1
ATOM 2119 O O . ALA A 1 267 ? 2.416 57.057 59.584 1.00 32.62 267 ALA A O 1
ATOM 2121 N N . THR A 1 268 ? 3.684 58.920 59.530 1.00 34.60 268 THR A N 1
ATOM 2122 C CA . THR A 1 268 ? 2.657 59.760 58.934 1.00 31.92 268 THR A CA 1
ATOM 2123 C C . THR A 1 268 ? 2.908 59.714 57.446 1.00 32.30 268 THR A C 1
ATOM 2124 O O . THR A 1 268 ? 3.983 60.077 56.983 1.00 30.96 268 THR A O 1
ATOM 2128 N N . PRO A 1 269 ? 1.934 59.221 56.677 1.00 35.47 269 PRO A N 1
ATOM 2129 C CA . PRO A 1 269 ? 2.110 59.142 55.227 1.00 33.12 269 PRO A CA 1
ATOM 2130 C C . PRO A 1 269 ? 2.282 60.495 54.568 1.00 31.81 269 PRO A C 1
ATOM 2131 O O . PRO A 1 269 ? 1.812 61.517 55.072 1.00 34.44 269 PRO A O 1
ATOM 2135 N N . ASP A 1 270 ? 2.997 60.496 53.455 1.00 32.56 270 ASP A N 1
ATOM 2136 C CA . ASP A 1 270 ? 3.214 61.704 52.680 1.00 34.08 270 ASP A CA 1
ATOM 2137 C C . ASP A 1 270 ? 2.176 61.607 51.561 1.00 33.41 270 ASP A C 1
ATOM 2138 O O . ASP A 1 270 ? 2.464 61.171 50.433 1.00 29.69 270 ASP A O 1
ATOM 2143 N N . TYR A 1 271 ? 0.955 62.004 51.899 1.00 32.77 271 TYR A N 1
ATOM 2144 C CA . TYR A 1 271 ? -0.163 61.946 50.967 1.00 31.90 271 TYR A CA 1
ATOM 2145 C C . TYR A 1 271 ? 0.089 62.709 49.680 1.00 31.40 271 TYR A C 1
ATOM 2146 O O . TYR A 1 271 ? -0.299 62.252 48.602 1.00 31.55 271 TYR A O 1
ATOM 2155 N N . ASP A 1 272 ? 0.770 63.850 49.788 1.00 33.19 272 ASP A N 1
ATOM 2156 C CA . ASP A 1 272 ? 1.067 64.678 48.625 1.00 32.78 272 ASP A CA 1
ATOM 2157 C C . ASP A 1 272 ? 1.934 63.931 47.632 1.00 31.83 272 ASP A C 1
ATOM 2158 O O . ASP A 1 272 ? 1.690 63.982 46.422 1.00 31.60 272 ASP A O 1
ATOM 2163 N N . TYR A 1 273 ? 2.921 63.201 48.145 1.00 31.79 273 TYR A N 1
ATOM 2164 C CA . TYR A 1 273 ? 3.809 62.422 47.285 1.00 32.60 273 TYR A CA 1
ATOM 2165 C C . TYR A 1 273 ? 2.981 61.407 46.500 1.00 32.62 273 TYR A C 1
ATOM 2166 O O . TYR A 1 273 ? 3.113 61.298 45.272 1.00 31.49 273 TYR A O 1
ATOM 2175 N N . LEU A 1 274 ? 2.108 60.697 47.215 1.00 32.18 274 LEU A N 1
ATOM 2176 C CA . LEU A 1 274 ? 1.248 59.676 46.617 1.00 30.87 274 LEU A CA 1
ATOM 2177 C C . LEU A 1 274 ? 0.310 60.254 45.557 1.00 29.55 274 LEU A C 1
ATOM 2178 O O . LEU A 1 274 ? 0.208 59.713 44.448 1.00 30.50 274 LEU A O 1
ATOM 2183 N N . GLN A 1 275 ? -0.324 61.382 45.870 1.00 27.79 275 GLN A N 1
ATOM 2184 C CA . GLN A 1 275 ? -1.223 62.029 44.920 1.00 27.34 275 GLN A CA 1
ATOM 2185 C C . GLN A 1 275 ? -0.450 62.388 43.659 1.00 30.52 275 GLN A C 1
ATOM 2186 O O . GLN A 1 275 ? -0.962 62.259 42.539 1.00 29.02 275 GLN A O 1
ATOM 2192 N N . GLY A 1 276 ? 0.804 62.801 43.857 1.00 33.22 276 GLY A N 1
ATOM 2193 C CA . GLY A 1 276 ? 1.672 63.179 42.753 1.00 26.85 276 GLY A CA 1
ATOM 2194 C C . GLY A 1 276 ? 1.950 62.054 41.784 1.00 26.67 276 GLY A C 1
ATOM 2195 O O . GLY A 1 276 ? 2.005 62.271 40.572 1.00 28.63 276 GLY A O 1
ATOM 2196 N N . LEU A 1 277 ? 2.129 60.846 42.310 1.00 30.92 277 LEU A N 1
ATOM 2197 C CA . LEU A 1 277 ? 2.380 59.680 41.471 1.00 31.60 277 LEU A CA 1
ATOM 2198 C C . LEU A 1 277 ? 1.273 59.537 40.429 1.00 34.11 277 LEU A C 1
ATOM 2199 O O . LEU A 1 277 ? 1.544 59.414 39.226 1.00 33.24 277 LEU A O 1
ATOM 2204 N N . PHE A 1 278 ? 0.027 59.623 40.893 1.00 34.30 278 PHE A N 1
ATOM 2205 C CA . PHE A 1 278 ? -1.143 59.490 40.026 1.00 33.01 278 PHE A CA 1
ATOM 2206 C C . PHE A 1 278 ? -1.298 60.633 39.041 1.00 32.39 278 PHE A C 1
ATOM 2207 O O . PHE A 1 278 ? -1.755 60.433 37.910 1.00 30.59 278 PHE A O 1
ATOM 2215 N N . SER A 1 279 ? -0.901 61.830 39.454 1.00 32.25 279 SER A N 1
ATOM 2216 C CA . SER A 1 279 ? -0.952 62.960 38.545 1.00 32.56 279 SER A CA 1
ATOM 2217 C C . SER A 1 279 ? 0.060 62.724 37.419 1.00 33.10 279 SER A C 1
ATOM 2218 O O . SER A 1 279 ? -0.221 63.029 36.259 1.00 34.75 279 SER A O 1
ATOM 2221 N N . LYS A 1 280 ? 1.208 62.131 37.758 1.00 35.89 280 LYS A N 1
ATOM 2222 C CA . LYS A 1 280 ? 2.262 61.830 36.782 1.00 39.56 280 LYS A CA 1
ATOM 2223 C C . LYS A 1 280 ? 1.745 60.847 35.741 1.00 37.69 280 LYS A C 1
ATOM 2224 O O . LYS A 1 280 ? 2.023 60.978 34.542 1.00 32.17 280 LYS A O 1
ATOM 2230 N N . VAL A 1 281 ? 1.007 59.850 36.221 1.00 37.66 281 VAL A N 1
ATOM 2231 C CA . VAL A 1 281 ? 0.413 58.834 35.359 1.00 37.26 281 VAL A CA 1
ATOM 2232 C C . VAL A 1 281 ? -0.474 59.512 34.306 1.00 36.83 281 VAL A C 1
ATOM 2233 O O . VAL A 1 281 ? -0.383 59.210 33.109 1.00 34.30 281 VAL A O 1
ATOM 2237 N N . LEU A 1 282 ? -1.312 60.444 34.754 1.00 34.57 282 LEU A N 1
ATOM 2238 C CA . LEU A 1 282 ? -2.211 61.163 33.857 1.00 38.14 282 LEU A CA 1
ATOM 2239 C C . LEU A 1 282 ? -1.438 62.024 32.863 1.00 41.47 282 LEU A C 1
ATOM 2240 O O . LEU A 1 282 ? -1.747 62.034 31.664 1.00 37.20 282 LEU A O 1
ATOM 2245 N N . GLU A 1 283 ? -0.403 62.703 33.355 1.00 45.55 283 GLU A N 1
ATOM 2246 C CA . GLU A 1 283 ? 0.435 63.551 32.512 1.00 48.94 283 GLU A CA 1
ATOM 2247 C C . GLU A 1 283 ? 1.021 62.762 31.358 1.00 47.06 283 GLU A C 1
ATOM 2248 O O . GLU A 1 283 ? 0.962 63.190 30.206 1.00 48.27 283 GLU A O 1
ATOM 2254 N N . ARG A 1 284 ? 1.606 61.615 31.678 1.00 45.29 284 ARG A N 1
ATOM 2255 C CA . ARG A 1 284 ? 2.217 60.763 30.669 1.00 47.21 284 ARG A CA 1
ATOM 2256 C C . ARG A 1 284 ? 1.199 60.295 29.639 1.00 48.42 284 ARG A C 1
ATOM 2257 O O . ARG A 1 284 ? 1.533 60.089 28.468 1.00 49.28 284 ARG A O 1
ATOM 2265 N N . LEU A 1 285 ? -0.038 60.101 30.091 1.00 48.33 285 LEU A N 1
ATOM 2266 C CA . LEU A 1 285 ? -1.116 59.670 29.212 1.00 46.66 285 LEU A CA 1
ATOM 2267 C C . LEU A 1 285 ? -1.586 60.849 28.380 1.00 46.63 285 LEU A C 1
ATOM 2268 O O . LEU A 1 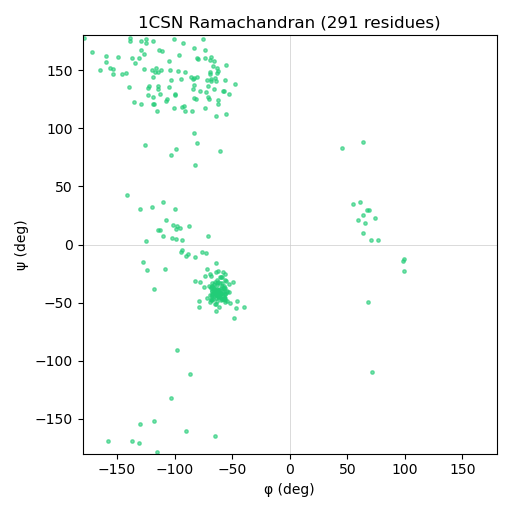285 ? -2.413 60.693 27.486 1.00 48.47 285 LEU A O 1
ATOM 2273 N N . ASN A 1 286 ? -1.051 62.026 28.687 1.00 49.11 286 ASN A N 1
ATOM 2274 C CA . ASN A 1 286 ? -1.401 63.258 27.990 1.00 55.18 286 ASN A CA 1
ATOM 2275 C C . ASN A 1 286 ? -2.884 63.507 28.178 1.00 53.90 286 ASN A C 1
ATOM 2276 O O . ASN A 1 286 ? -3.582 63.983 27.279 1.00 54.33 286 ASN A O 1
ATOM 2281 N N . THR A 1 287 ? -3.358 63.169 29.369 1.00 52.59 287 THR A N 1
ATOM 2282 C CA . THR A 1 287 ? -4.751 63.351 29.713 1.00 51.59 287 THR A CA 1
ATOM 2283 C C . THR A 1 287 ? -4.828 64.094 31.038 1.00 50.51 287 THR A C 1
ATOM 2284 O O . THR A 1 287 ? -3.827 64.265 31.738 1.00 48.92 287 THR A O 1
ATOM 2288 N N . THR A 1 288 ? -6.019 64.560 31.368 1.00 51.35 288 THR A N 1
ATOM 2289 C CA . THR A 1 288 ? -6.214 65.286 32.602 1.00 51.00 288 THR A CA 1
ATOM 2290 C C . THR A 1 288 ? -7.208 64.520 33.460 1.00 48.44 288 THR A C 1
ATOM 2291 O O . THR A 1 288 ? -7.747 63.491 33.048 1.00 46.82 288 THR A O 1
ATOM 2295 N N . GLU A 1 289 ? -7.419 65.016 34.666 1.00 43.85 289 GLU A N 1
ATOM 2296 C CA . GLU A 1 289 ? -8.351 64.409 35.579 1.00 41.49 289 GLU A CA 1
ATOM 2297 C C . GLU A 1 289 ? -9.719 64.964 35.181 1.00 41.97 289 GLU A C 1
ATOM 2298 O O . GLU A 1 289 ? -10.065 66.095 35.513 1.00 46.61 289 GLU A O 1
ATOM 2304 N N . ASP A 1 290 ? -10.449 64.211 34.372 1.00 41.63 290 ASP A N 1
ATOM 2305 C CA . ASP A 1 290 ? -11.766 64.638 33.933 1.00 41.59 290 ASP A CA 1
ATOM 2306 C C . ASP A 1 290 ? -12.835 63.665 34.418 1.00 47.26 290 ASP A C 1
ATOM 2307 O O . ASP A 1 290 ? -12.670 63.016 35.451 1.00 50.43 290 ASP A O 1
ATOM 2312 N N . GLU A 1 291 ? -13.937 63.560 33.691 1.00 50.76 291 GLU A N 1
ATOM 2313 C CA . GLU A 1 291 ? -14.991 62.650 34.109 1.00 52.33 291 GLU A CA 1
ATOM 2314 C C . GLU A 1 291 ? -15.147 61.478 33.146 1.00 47.97 291 GLU A C 1
ATOM 2315 O O . GLU A 1 291 ? -16.130 60.746 33.205 1.00 46.14 291 GLU A O 1
ATOM 2321 N N . ASN A 1 292 ? -14.182 61.300 32.253 1.00 40.11 292 ASN A N 1
ATOM 2322 C CA . ASN A 1 292 ? -14.262 60.208 31.303 1.00 35.34 292 ASN A CA 1
ATOM 2323 C C . ASN A 1 292 ? -13.785 58.890 31.891 1.00 33.94 292 ASN A C 1
ATOM 2324 O O . ASN A 1 292 ? -12.708 58.401 31.549 1.00 33.43 292 ASN A O 1
ATOM 2329 N N . PHE A 1 293 ? -14.547 58.358 32.839 1.00 31.36 293 PHE A N 1
ATOM 2330 C CA . PHE A 1 293 ? -14.227 57.067 33.427 1.00 29.18 293 PHE A CA 1
ATOM 2331 C C . PHE A 1 293 ? -14.737 56.032 32.424 1.00 30.08 293 PHE A C 1
ATOM 2332 O O . PHE A 1 293 ? -15.592 56.346 31.590 1.00 29.31 293 PHE A O 1
ATOM 2340 N N . ASP A 1 294 ? -14.215 54.811 32.495 1.00 30.61 294 ASP A N 1
ATOM 2341 C CA . ASP A 1 294 ? -14.625 53.744 31.579 1.00 27.88 294 ASP A CA 1
ATOM 2342 C C . ASP A 1 294 ? -16.132 53.531 31.543 1.00 26.35 294 ASP A C 1
ATOM 2343 O O . ASP A 1 294 ? -16.696 53.203 30.497 1.00 26.03 294 ASP A O 1
ATOM 2348 N N . TRP A 1 295 ? -16.784 53.731 32.686 1.00 27.00 295 TRP A N 1
ATOM 2349 C CA . TRP A 1 295 ? -18.224 53.536 32.765 1.00 27.46 295 TRP A CA 1
ATOM 2350 C C . TRP A 1 295 ? -19.075 54.595 32.071 1.00 28.75 295 TRP A C 1
ATOM 2351 O O . TRP A 1 295 ? -20.293 54.461 32.000 1.00 31.98 295 TRP A O 1
ATOM 2362 N N . ASN A 1 296 ? -18.447 55.663 31.597 1.00 27.91 296 ASN A N 1
ATOM 2363 C CA . ASN A 1 296 ? -19.164 56.716 30.885 1.00 25.33 296 ASN A CA 1
ATOM 2364 C C . ASN A 1 296 ? -18.745 56.625 29.436 1.00 25.70 296 ASN A C 1
ATOM 2365 O O . ASN A 1 296 ? -19.108 57.463 28.627 1.00 30.10 296 ASN A O 1
ATOM 2370 N N . LEU A 1 297 ? -17.999 55.583 29.101 1.00 27.18 297 LEU A N 1
ATOM 2371 C CA . LEU A 1 297 ? -17.498 55.440 27.755 1.00 29.51 297 LEU A CA 1
ATOM 2372 C C . LEU A 1 297 ? -17.991 54.186 27.078 1.00 33.16 297 LEU A C 1
ATOM 2373 O O . LEU A 1 297 ? -18.142 53.139 27.708 1.00 31.11 297 LEU A O 1
ATOM 2378 N N . LEU A 1 298 ? -18.234 54.320 25.782 1.00 36.59 298 LEU A N 1
ATOM 2379 C CA . LEU A 1 298 ? -18.699 53.228 24.951 1.00 49.22 298 LEU A CA 1
ATOM 2380 C C . LEU A 1 298 ? -17.478 52.459 24.466 1.00 52.77 298 LEU A C 1
ATOM 2381 O O . LEU A 1 298 ? -16.511 53.124 24.037 1.00 57.02 298 LEU A O 1
#

CATH classification: 3.30.200.20 (+1 more: 1.10.510.10)

Radius of gyration: 19.33 Å; Cα contacts (8 Å, |Δi|>4): 496; chains: 1; bounding box: 51×44×47 Å

Organism: Schizosaccharomyces pombe (strain 972 / ATCC 24843) (NCBI:txid284812)

GO terms:
  GO:0000287 magnesium ion binding (F, IDA)
  GO:0004674 protein serine/threonine kinase activity (F, IDA)
  GO:0004713 protein tyrosine kinase activity (F, IDA)
  GO:0005524 ATP binding (F, IDA)
  GO:0000324 fungal-type vacuole (C, IDA)
  GO:0005737 cytoplasm (C, IDA)

B-factor: mean 41.83, std 18.6, range [17.13, 120.75]

InterPro domains:
  IPR000719 Protein kinase domain [PF00069] (12-229)
  IPR000719 Protein kinase domain [PS50011] (12-274)
  IPR000719 Protein kinase domain [SM00220] (12-296)
  IPR008271 Serine/threonine-protein kinase, active site [PS00108] (127-139)
  IPR011009 Protein kinase-like domain superfamily [SSF56112] (8-296)
  IPR017441 Protein kinase, ATP binding site [PS00107] (18-41)
  IPR050235 Casein kinase 1/Serine/threonine-protein kinase-like [PTHR11909] (16-345)